Protein AF-A0A9E2ZZ73-F1 (afdb_monomer)

Structure (mmCIF, N/CA/C/O backbone):
data_AF-A0A9E2ZZ73-F1
#
_entry.id   AF-A0A9E2ZZ73-F1
#
loop_
_atom_site.group_PDB
_atom_site.id
_atom_site.type_symbol
_atom_site.label_atom_id
_atom_site.label_alt_id
_atom_site.label_comp_id
_atom_site.label_asym_id
_atom_site.label_entity_id
_atom_site.label_seq_id
_atom_site.pdbx_PDB_ins_code
_atom_site.Cartn_x
_atom_site.Cartn_y
_atom_site.Cartn_z
_atom_site.occupancy
_atom_site.B_iso_or_equiv
_atom_site.auth_seq_id
_atom_site.auth_comp_id
_atom_site.auth_asym_id
_atom_site.auth_atom_id
_atom_site.pdbx_PDB_model_num
ATOM 1 N N . MET A 1 1 ? 45.717 69.385 7.036 1.00 43.28 1 MET A N 1
ATOM 2 C CA . MET A 1 1 ? 44.365 69.919 6.783 1.00 43.28 1 MET A CA 1
ATOM 3 C C . MET A 1 1 ? 43.462 69.325 7.847 1.00 43.28 1 MET A C 1
ATOM 5 O O . MET A 1 1 ? 43.089 68.165 7.746 1.00 43.28 1 MET A O 1
ATOM 9 N N . HIS A 1 2 ? 43.293 70.082 8.928 1.00 37.44 2 HIS A N 1
ATOM 10 C CA . HIS A 1 2 ? 42.341 69.856 10.013 1.00 37.44 2 HIS A CA 1
ATOM 11 C C . HIS A 1 2 ? 41.195 70.856 9.810 1.00 37.44 2 HIS A C 1
ATOM 13 O O . HIS A 1 2 ? 41.486 71.984 9.431 1.00 37.44 2 HIS A O 1
ATOM 19 N N . ASP A 1 3 ? 39.961 70.433 10.075 1.00 40.03 3 ASP A N 1
ATOM 20 C CA . ASP A 1 3 ? 38.786 71.259 10.414 1.00 40.03 3 ASP A CA 1
ATOM 21 C C . ASP A 1 3 ? 37.840 70.294 11.164 1.00 40.03 3 ASP A C 1
ATOM 23 O O . ASP A 1 3 ? 37.426 69.280 10.603 1.00 40.03 3 ASP A O 1
ATOM 27 N N . GLU A 1 4 ? 37.804 70.263 12.500 1.00 44.09 4 GLU A N 1
ATOM 28 C CA . GLU A 1 4 ? 37.035 71.126 13.419 1.00 44.09 4 GLU A CA 1
ATOM 29 C C . GLU A 1 4 ? 35.522 71.181 13.142 1.00 44.09 4 GLU A C 1
ATOM 31 O O . GLU A 1 4 ? 35.068 71.805 12.195 1.00 44.09 4 GLU A O 1
ATOM 36 N N . ALA A 1 5 ? 34.728 70.563 14.028 1.00 43.06 5 ALA A N 1
ATOM 37 C CA . ALA A 1 5 ? 33.787 71.290 14.892 1.00 43.06 5 ALA A CA 1
ATOM 38 C C . ALA A 1 5 ? 33.008 70.320 15.802 1.00 43.06 5 ALA A C 1
ATOM 40 O O . ALA A 1 5 ? 32.259 69.451 15.362 1.00 43.06 5 ALA A O 1
ATOM 41 N N . TRP A 1 6 ? 33.202 70.510 17.103 1.00 35.62 6 TRP A N 1
ATOM 42 C CA . TRP A 1 6 ? 32.463 69.919 18.219 1.00 35.62 6 TRP A CA 1
ATOM 43 C C . TRP A 1 6 ? 31.185 70.727 18.512 1.00 35.62 6 TRP A C 1
ATOM 45 O O . TRP A 1 6 ? 31.201 71.944 18.344 1.00 35.62 6 TRP A O 1
ATOM 55 N N . GLN A 1 7 ? 30.142 70.065 19.034 1.00 45.94 7 GLN A N 1
ATOM 56 C CA . GLN A 1 7 ? 29.073 70.549 19.948 1.00 45.94 7 GLN A CA 1
ATOM 57 C C . GLN A 1 7 ? 28.011 69.428 19.992 1.00 45.94 7 GLN A C 1
ATOM 59 O O . GLN A 1 7 ? 27.533 69.022 18.945 1.00 45.94 7 GLN A O 1
ATOM 64 N N . GLY A 1 8 ? 27.602 68.790 21.088 1.00 40.25 8 GLY A N 1
ATOM 65 C CA . GLY A 1 8 ? 27.373 69.207 22.473 1.00 40.25 8 GLY A CA 1
ATOM 66 C C . GLY A 1 8 ? 26.009 68.602 22.911 1.00 40.25 8 GLY A C 1
ATOM 67 O O . GLY A 1 8 ? 25.183 68.328 22.044 1.00 40.25 8 GLY A O 1
ATOM 68 N N . PRO A 1 9 ? 25.758 68.312 24.202 1.00 52.97 9 PRO A N 1
ATOM 69 C CA . PRO A 1 9 ? 24.876 67.218 24.641 1.00 52.97 9 PRO A CA 1
ATOM 70 C C . PRO A 1 9 ? 23.459 67.661 25.061 1.00 52.97 9 PRO A C 1
ATOM 72 O O . PRO A 1 9 ? 23.269 68.786 25.507 1.00 52.97 9 PRO A O 1
ATOM 75 N N . MET A 1 10 ? 22.479 66.748 25.033 1.00 42.66 10 MET A N 1
ATOM 76 C CA . MET A 1 10 ? 21.174 66.903 25.702 1.00 42.66 10 MET A CA 1
ATOM 77 C C . MET A 1 10 ? 20.738 65.569 26.321 1.00 42.66 10 MET A C 1
ATOM 79 O O . MET A 1 10 ? 20.645 64.551 25.638 1.00 42.66 10 MET A O 1
ATOM 83 N N . GLY A 1 11 ? 20.529 65.592 27.638 1.00 38.25 11 GLY A N 1
ATOM 84 C CA . GLY A 1 11 ? 20.111 64.462 28.464 1.00 38.25 11 GLY A CA 1
ATOM 85 C C . GLY A 1 11 ? 18.580 64.290 28.572 1.00 38.25 11 GLY A C 1
ATOM 86 O O . GLY A 1 11 ? 17.874 64.511 27.593 1.00 38.25 11 GLY A O 1
ATOM 87 N N . PRO A 1 12 ? 18.045 63.825 29.720 1.00 52.22 12 PRO A N 1
ATOM 88 C CA . PRO A 1 12 ? 17.114 62.696 29.753 1.00 52.22 12 PRO A CA 1
ATOM 89 C C . PRO A 1 12 ? 15.656 63.061 30.097 1.00 52.22 12 PRO A C 1
ATOM 91 O O . PRO A 1 12 ? 15.379 64.040 30.780 1.00 52.22 12 PRO A O 1
ATOM 94 N N . GLY A 1 13 ? 14.721 62.188 29.715 1.00 37.53 13 GLY A N 1
ATOM 95 C CA . GLY A 1 13 ? 13.322 62.164 30.169 1.00 37.53 13 GLY A CA 1
ATOM 96 C C . GLY A 1 13 ? 12.581 61.038 29.436 1.00 37.53 13 GLY A C 1
ATOM 97 O O . GLY A 1 13 ? 12.834 60.806 28.265 1.00 37.53 13 GLY A O 1
ATOM 98 N N . GLY A 1 14 ? 11.706 60.219 30.008 1.00 31.77 14 GLY A N 1
ATOM 99 C CA . GLY A 1 14 ? 10.952 60.333 31.244 1.00 31.77 14 GLY A CA 1
ATOM 100 C C . GLY A 1 14 ? 9.508 59.885 30.975 1.00 31.77 14 GLY A C 1
ATOM 101 O O . GLY A 1 14 ? 8.702 60.668 30.505 1.00 31.77 14 GLY A O 1
ATOM 102 N N . HIS A 1 15 ? 9.203 58.633 31.334 1.00 35.00 15 HIS A N 1
ATOM 103 C CA . HIS A 1 15 ? 7.929 58.150 31.896 1.00 35.00 15 HIS A CA 1
ATOM 104 C C . HIS A 1 15 ? 6.610 57.989 31.088 1.00 35.00 15 HIS A C 1
ATOM 106 O O . HIS A 1 15 ? 5.961 58.938 30.677 1.00 35.00 15 HIS A O 1
ATOM 112 N N . ARG A 1 16 ? 6.110 56.737 31.211 1.00 33.84 16 ARG A N 1
ATOM 113 C CA . ARG A 1 16 ? 4.723 56.262 31.473 1.00 33.84 16 ARG A CA 1
ATOM 114 C C . ARG A 1 16 ? 3.697 56.285 30.324 1.00 33.84 16 ARG A C 1
ATOM 116 O O . ARG A 1 16 ? 3.127 57.319 30.022 1.00 33.84 16 ARG A O 1
ATOM 123 N N . ARG A 1 17 ? 3.184 55.100 29.963 1.00 37.44 17 ARG A N 1
ATOM 124 C CA . ARG A 1 17 ? 1.990 54.479 30.589 1.00 37.44 17 ARG A CA 1
ATOM 125 C C . ARG A 1 17 ? 1.781 53.057 30.065 1.00 37.44 17 ARG A C 1
ATOM 127 O O . ARG A 1 17 ? 1.942 52.792 28.882 1.00 37.44 17 ARG A O 1
ATOM 134 N N . GLY A 1 18 ? 1.436 52.145 30.971 1.00 30.81 18 GLY A N 1
ATOM 135 C CA . GLY A 1 18 ? 1.144 50.758 30.641 1.00 30.81 18 GLY A CA 1
ATOM 136 C C . GLY A 1 18 ? -0.265 50.558 30.092 1.00 30.81 18 GLY A C 1
ATOM 137 O O . GLY A 1 18 ? -1.198 51.249 30.486 1.00 30.81 18 GLY A O 1
ATOM 138 N N . HIS A 1 19 ? -0.407 49.514 29.282 1.00 35.78 19 HIS A N 1
ATOM 139 C CA . HIS A 1 19 ? -1.634 48.740 29.177 1.00 35.78 19 HIS A CA 1
ATOM 140 C C . HIS A 1 19 ?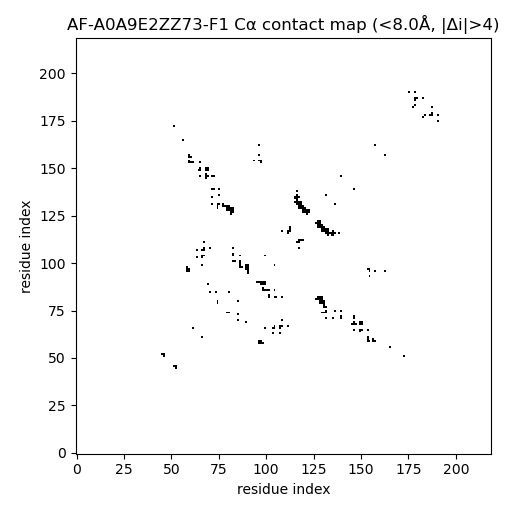 -1.277 47.255 29.291 1.00 35.78 19 HIS A C 1
ATOM 142 O O . HIS A 1 19 ? -0.683 46.658 28.398 1.00 35.78 19 HIS A O 1
ATOM 148 N N . ARG A 1 20 ? -1.648 46.651 30.425 1.00 31.75 20 ARG A N 1
ATOM 149 C CA . ARG A 1 20 ? -1.932 45.215 30.489 1.00 31.75 20 ARG A CA 1
ATOM 150 C C . ARG A 1 20 ? -3.157 44.966 29.605 1.00 31.75 20 ARG A C 1
ATOM 152 O O . ARG A 1 20 ? -4.179 45.604 29.829 1.00 31.75 20 ARG A O 1
ATOM 159 N N . ALA A 1 21 ? -3.104 43.986 28.708 1.00 30.44 21 ALA A N 1
ATOM 160 C CA . ALA A 1 21 ? -3.694 42.669 28.962 1.00 30.44 21 ALA A CA 1
ATOM 161 C C . ALA A 1 21 ? -3.806 41.815 27.682 1.00 30.44 21 ALA A C 1
ATOM 163 O O . ALA A 1 21 ? -4.117 42.306 26.605 1.00 30.44 21 ALA A O 1
ATOM 164 N N . ARG A 1 22 ? -3.705 40.501 27.923 1.00 34.84 22 ARG A N 1
ATOM 165 C CA . ARG A 1 22 ? -4.179 39.352 27.129 1.00 34.84 22 ARG A CA 1
ATOM 166 C C . ARG A 1 22 ? -3.261 38.816 26.029 1.00 34.84 22 ARG A C 1
ATOM 168 O O . ARG A 1 22 ? -3.395 39.080 24.843 1.00 34.84 22 ARG A O 1
ATOM 175 N N . VAL A 1 23 ? -2.417 37.904 26.505 1.00 36.84 23 VAL A N 1
ATOM 176 C CA . VAL A 1 23 ? -2.080 36.623 25.876 1.00 36.84 23 VAL A CA 1
ATOM 177 C C . VAL A 1 23 ? -3.247 36.083 25.034 1.00 36.84 23 VAL A C 1
ATOM 179 O O . VAL A 1 23 ? -4.324 35.812 25.565 1.00 36.84 23 VAL A O 1
ATOM 182 N N . ARG A 1 24 ? -2.999 35.852 23.743 1.00 33.75 24 ARG A N 1
ATOM 183 C CA . ARG A 1 24 ? -3.687 34.820 22.963 1.00 33.75 24 ARG A CA 1
ATOM 184 C C . ARG A 1 24 ? -2.616 33.963 22.304 1.00 33.75 24 ARG A C 1
ATOM 186 O O . ARG A 1 24 ? -1.995 34.344 21.318 1.00 33.75 24 ARG A O 1
ATOM 193 N N . THR A 1 25 ? -2.362 32.822 22.927 1.00 34.44 25 THR A N 1
ATOM 194 C CA . THR A 1 25 ? -1.579 31.724 22.378 1.00 34.44 25 THR A CA 1
ATOM 195 C C . THR A 1 25 ? -2.293 31.189 21.138 1.00 34.44 25 THR A C 1
ATOM 197 O O . THR A 1 25 ? -3.440 30.758 21.188 1.00 34.44 25 THR A O 1
ATOM 200 N N . GLY A 1 26 ? -1.607 31.255 20.005 1.00 32.31 26 GLY A N 1
ATOM 201 C CA . GLY A 1 26 ? -2.055 30.718 18.724 1.00 32.31 26 GLY A CA 1
ATOM 202 C C . GLY A 1 26 ? -0.852 30.284 17.902 1.00 32.31 26 GLY A C 1
ATOM 203 O O . GLY A 1 26 ? -0.711 30.670 16.748 1.00 32.31 26 GLY A O 1
ATOM 204 N N . ARG A 1 27 ? 0.071 29.536 18.518 1.00 34.66 27 ARG A N 1
ATOM 205 C CA . ARG A 1 27 ? 1.193 28.926 17.805 1.00 34.66 27 ARG A CA 1
ATOM 206 C C . ARG A 1 27 ? 0.695 27.619 17.193 1.00 34.66 27 ARG A C 1
ATOM 208 O O . ARG A 1 27 ? 0.601 26.611 17.884 1.00 34.66 27 ARG A O 1
ATOM 215 N N . ARG A 1 28 ? 0.385 27.647 15.891 1.00 35.28 28 ARG A N 1
ATOM 216 C CA . ARG A 1 28 ? 0.459 26.455 15.033 1.00 35.28 28 ARG A CA 1
ATOM 217 C C . ARG A 1 28 ? 1.856 25.869 15.226 1.00 35.28 28 ARG A C 1
ATOM 219 O O . ARG A 1 28 ? 2.847 26.505 14.870 1.00 35.28 28 ARG A O 1
ATOM 226 N N . GLY A 1 29 ? 1.931 24.711 15.870 1.00 30.02 29 GLY A N 1
ATOM 227 C CA . GLY A 1 29 ? 3.173 23.977 16.050 1.00 30.02 29 GLY A CA 1
ATOM 228 C C . GLY A 1 29 ? 3.642 23.428 14.710 1.00 30.02 29 GLY A C 1
ATOM 229 O O . GLY A 1 29 ? 3.210 22.361 14.296 1.00 30.02 29 GLY A O 1
ATOM 230 N N . VAL A 1 30 ? 4.526 24.163 14.040 1.00 35.06 30 VAL A N 1
ATOM 231 C CA . VAL A 1 30 ? 5.504 23.565 13.131 1.00 35.06 30 VAL A CA 1
ATOM 232 C C . VAL A 1 30 ? 6.464 22.789 14.030 1.00 35.06 30 VAL A C 1
ATOM 234 O O . VAL A 1 30 ? 7.148 23.385 14.865 1.00 35.06 30 VAL A O 1
ATOM 237 N N . TRP A 1 31 ? 6.437 21.462 13.942 1.00 33.91 31 TRP A N 1
ATOM 238 C CA . TRP A 1 31 ? 7.330 20.599 14.709 1.00 33.91 31 TRP A CA 1
ATOM 239 C C . TRP A 1 31 ? 8.732 20.695 14.093 1.00 33.91 31 TRP A C 1
ATOM 241 O O . TRP A 1 31 ? 9.010 20.092 13.062 1.00 33.91 31 TRP A O 1
ATOM 251 N N . ALA A 1 32 ? 9.588 21.520 14.696 1.00 33.25 32 ALA A N 1
ATOM 252 C CA . ALA A 1 32 ? 11.020 21.565 14.426 1.00 33.25 32 ALA A CA 1
ATOM 253 C C . ALA A 1 32 ? 11.723 20.675 15.463 1.00 33.25 32 ALA A C 1
ATOM 255 O O . ALA A 1 32 ? 11.844 21.056 16.628 1.00 33.25 32 ALA A O 1
ATOM 256 N N . GLY A 1 33 ? 12.120 19.471 15.049 1.00 34.69 33 GLY A N 1
ATOM 257 C CA . GLY A 1 33 ? 13.026 18.600 15.802 1.00 34.69 33 GLY A CA 1
ATOM 258 C C . GLY A 1 33 ? 14.495 18.886 15.450 1.00 34.69 33 GLY A C 1
ATOM 259 O O . GLY A 1 33 ? 14.759 19.470 14.399 1.00 34.69 33 GLY A O 1
ATOM 260 N N . PRO A 1 34 ? 15.455 18.513 16.315 1.00 36.91 34 PRO A N 1
ATOM 261 C CA . PRO A 1 34 ? 16.872 18.814 16.127 1.00 36.91 34 PRO A CA 1
ATOM 262 C C . PRO A 1 34 ? 17.474 18.009 14.967 1.00 36.91 34 PRO A C 1
ATOM 264 O O . PRO A 1 34 ? 17.224 16.811 14.832 1.00 36.91 34 PRO A O 1
ATOM 267 N N . ALA A 1 35 ? 18.283 18.684 14.149 1.00 36.06 35 ALA A N 1
ATOM 268 C CA . ALA A 1 35 ? 19.028 18.110 13.036 1.00 36.06 35 ALA A CA 1
ATOM 269 C C . ALA A 1 35 ? 20.044 17.065 13.537 1.00 36.06 35 ALA A C 1
ATOM 271 O O . ALA A 1 35 ? 21.041 17.402 14.174 1.00 36.06 35 ALA A O 1
ATOM 272 N N . GLY A 1 36 ? 19.764 15.787 13.272 1.00 32.28 36 GLY A N 1
ATOM 273 C CA . GLY A 1 36 ? 20.764 14.714 13.267 1.00 32.28 36 GLY A CA 1
ATOM 274 C C . GLY A 1 36 ? 21.482 14.653 11.910 1.00 32.28 36 GLY A C 1
ATOM 275 O O . GLY A 1 36 ? 21.022 15.285 10.961 1.00 32.28 36 GLY A O 1
ATOM 276 N N . PRO A 1 37 ? 22.577 13.884 11.769 1.00 33.28 37 PRO A N 1
ATOM 277 C CA . PRO A 1 37 ? 23.510 13.965 10.636 1.00 33.28 37 PRO A CA 1
ATOM 278 C C . PRO A 1 37 ? 22.997 13.299 9.342 1.00 33.28 37 PRO A C 1
ATOM 280 O O . PRO A 1 37 ? 23.780 12.846 8.514 1.00 33.28 37 PRO A O 1
ATOM 283 N N . PHE A 1 38 ? 21.682 13.234 9.154 1.00 31.47 38 PHE A N 1
ATOM 284 C CA . PHE A 1 38 ? 21.038 12.711 7.954 1.00 31.47 38 PHE A CA 1
ATOM 285 C C . PHE A 1 38 ? 20.243 13.833 7.299 1.00 31.47 38 PHE A C 1
ATOM 287 O O . PHE A 1 38 ? 19.012 13.835 7.286 1.00 31.47 38 PHE A O 1
ATOM 294 N N . GLU A 1 39 ? 20.974 14.809 6.772 1.00 28.83 39 GLU A N 1
ATOM 295 C CA . GLU A 1 39 ? 20.452 15.813 5.854 1.00 28.83 39 GLU A CA 1
ATOM 296 C C . GLU A 1 39 ? 20.202 15.114 4.504 1.00 28.83 39 GLU A C 1
ATOM 298 O O . GLU A 1 39 ? 20.969 15.217 3.553 1.00 28.83 39 GLU A O 1
ATOM 303 N N . PHE A 1 40 ? 19.152 14.285 4.462 1.00 34.22 40 PHE A N 1
ATOM 304 C CA . PHE A 1 40 ? 18.603 13.770 3.215 1.00 34.22 40 PHE A CA 1
ATOM 305 C C . PHE A 1 40 ? 17.920 14.936 2.510 1.00 34.22 40 PHE A C 1
ATOM 307 O O . PHE A 1 40 ? 16.803 15.334 2.845 1.00 34.22 40 PHE A O 1
ATOM 314 N N . GLU A 1 41 ? 18.639 15.480 1.539 1.00 31.02 41 GLU A N 1
ATOM 315 C CA . GLU A 1 41 ? 18.135 16.349 0.491 1.00 31.02 41 GLU A CA 1
ATOM 316 C C . GLU A 1 41 ? 16.816 15.779 -0.054 1.00 31.02 41 GLU A C 1
ATOM 318 O O . GLU A 1 41 ? 16.748 14.691 -0.634 1.00 31.02 41 GLU A O 1
ATOM 323 N N . MET A 1 42 ? 15.725 16.491 0.229 1.00 34.66 42 MET A N 1
ATOM 324 C CA . MET A 1 42 ? 14.393 16.146 -0.240 1.00 34.66 42 MET A CA 1
ATOM 325 C C . MET A 1 42 ? 14.350 16.195 -1.770 1.00 34.66 42 MET A C 1
ATOM 327 O O . MET A 1 42 ? 14.226 17.256 -2.372 1.00 34.66 42 MET A O 1
ATOM 331 N N . GLY A 1 43 ? 14.348 15.011 -2.375 1.00 30.69 43 GLY A N 1
ATOM 332 C CA . GLY A 1 43 ? 13.968 14.767 -3.768 1.00 30.69 43 GLY A CA 1
ATOM 333 C C . GLY A 1 43 ? 13.133 13.492 -3.921 1.00 30.69 43 GLY A C 1
ATOM 334 O O . GLY A 1 43 ? 13.237 12.793 -4.921 1.00 30.69 43 GLY A O 1
ATOM 335 N N . GLY A 1 44 ? 12.345 13.128 -2.904 1.00 30.80 44 GLY A N 1
ATOM 336 C CA . GLY A 1 44 ? 11.554 11.895 -2.871 1.00 30.80 44 GLY A CA 1
ATOM 337 C C . GLY A 1 44 ? 10.193 12.024 -3.557 1.00 30.80 44 GLY A C 1
ATOM 338 O O . GLY A 1 44 ? 9.171 12.187 -2.892 1.00 30.80 44 GLY A O 1
ATOM 339 N N . GLY A 1 45 ? 10.175 11.919 -4.887 1.00 32.59 45 GLY A N 1
ATOM 340 C CA . GLY A 1 45 ? 8.989 11.506 -5.645 1.00 32.59 45 GLY A CA 1
ATOM 341 C C . GLY A 1 45 ? 8.660 10.011 -5.438 1.00 32.59 45 GLY A C 1
ATOM 342 O O . GLY A 1 45 ? 9.432 9.276 -4.834 1.00 32.59 45 GLY A O 1
ATOM 343 N N . PRO A 1 46 ? 7.502 9.530 -5.917 1.00 39.47 46 PRO A N 1
ATOM 344 C CA . PRO A 1 46 ? 6.784 8.341 -5.439 1.00 39.47 46 PRO A CA 1
ATOM 345 C C . PRO A 1 46 ? 7.435 7.011 -5.855 1.00 39.47 46 PRO A C 1
ATOM 347 O O . PRO A 1 46 ? 7.065 6.409 -6.859 1.00 39.47 46 PRO A O 1
ATOM 350 N N . GLY A 1 47 ? 8.356 6.494 -5.059 1.00 37.09 47 GLY A N 1
ATOM 351 C CA . GLY A 1 47 ? 8.893 5.159 -5.286 1.00 37.09 47 GLY A CA 1
ATOM 352 C C . GLY A 1 47 ? 9.687 4.711 -4.082 1.00 37.09 47 GLY A C 1
ATOM 353 O O . GLY A 1 47 ? 10.726 5.282 -3.778 1.00 37.09 47 GLY A O 1
ATOM 354 N N . GLY A 1 48 ? 9.199 3.684 -3.386 1.00 42.97 48 GLY A N 1
ATOM 355 C CA . GLY A 1 48 ? 10.086 2.898 -2.533 1.00 42.97 48 GLY A CA 1
ATOM 356 C C . GLY A 1 48 ? 11.223 2.288 -3.373 1.00 42.97 48 GLY A C 1
ATOM 357 O O . GLY A 1 48 ? 11.145 2.303 -4.603 1.00 42.97 48 GLY A O 1
ATOM 358 N N . PRO A 1 49 ? 12.249 1.705 -2.735 1.00 43.06 49 PRO A N 1
ATOM 359 C CA . PRO A 1 49 ? 13.525 1.335 -3.368 1.00 43.06 49 PRO A CA 1
ATOM 360 C C . PRO A 1 49 ? 13.467 0.242 -4.461 1.00 43.06 49 PRO A C 1
ATOM 362 O O . PRO A 1 49 ? 14.507 -0.238 -4.892 1.00 43.06 49 PRO A O 1
ATOM 365 N N . PHE A 1 50 ? 12.281 -0.147 -4.940 1.00 44.69 50 PHE A N 1
ATOM 366 C CA . PHE A 1 50 ? 12.082 -1.236 -5.903 1.00 44.69 50 PHE A CA 1
ATOM 367 C C . PHE A 1 50 ? 11.150 -0.890 -7.083 1.00 44.69 50 PHE A C 1
ATOM 369 O O . PHE A 1 50 ? 10.761 -1.784 -7.829 1.00 44.69 50 PHE A O 1
ATOM 376 N N . GLY A 1 51 ? 10.763 0.379 -7.273 1.00 46.62 51 GLY A N 1
ATOM 377 C CA . GLY A 1 51 ? 9.923 0.799 -8.406 1.00 46.62 51 GLY A CA 1
ATOM 378 C C . GLY A 1 51 ? 10.706 1.601 -9.454 1.00 46.62 51 GLY A C 1
ATOM 379 O O . GLY A 1 51 ? 11.408 2.534 -9.064 1.00 46.62 51 GLY A O 1
ATOM 380 N N . PRO A 1 52 ? 10.589 1.311 -10.767 1.00 44.81 52 PRO A N 1
ATOM 381 C CA . PRO A 1 52 ? 11.173 2.171 -11.790 1.00 44.81 52 PRO A CA 1
ATOM 382 C C . PRO A 1 52 ? 10.512 3.564 -11.747 1.00 44.81 52 PRO A C 1
ATOM 384 O O . PRO A 1 52 ? 9.279 3.660 -11.733 1.00 44.81 52 PRO A O 1
ATOM 387 N N . PRO A 1 53 ? 11.296 4.656 -11.717 1.00 36.56 53 PRO A N 1
ATOM 388 C CA . PRO A 1 53 ? 10.754 6.007 -11.639 1.00 36.56 53 PRO A CA 1
ATOM 389 C C . PRO A 1 53 ? 9.934 6.340 -12.895 1.00 36.56 53 PRO A C 1
ATOM 391 O O . PRO A 1 53 ? 10.397 6.165 -14.018 1.00 36.56 53 PRO A O 1
ATOM 394 N N . GLY A 1 54 ? 8.704 6.828 -12.700 1.00 44.22 54 GLY A N 1
ATOM 395 C CA . GLY A 1 54 ? 7.859 7.401 -13.761 1.00 44.22 54 GLY A CA 1
ATOM 396 C C . GLY A 1 54 ? 6.665 6.556 -14.221 1.00 44.22 54 GLY A C 1
ATOM 397 O O . GLY A 1 54 ? 5.705 7.124 -14.734 1.00 44.22 54 GLY A O 1
ATOM 398 N N . PHE A 1 55 ? 6.642 5.243 -13.970 1.00 47.38 55 PHE A N 1
ATOM 399 C CA . PHE A 1 55 ? 5.506 4.384 -14.338 1.00 47.38 55 PHE A CA 1
ATOM 400 C C . PHE A 1 55 ? 4.529 4.220 -13.167 1.00 47.38 55 PHE A C 1
ATOM 402 O O . PHE A 1 55 ? 4.593 3.255 -12.407 1.00 47.38 55 PHE A O 1
ATOM 409 N N . ARG A 1 56 ? 3.593 5.165 -13.012 1.00 54.38 56 ARG A N 1
ATOM 410 C CA . ARG A 1 56 ? 2.398 4.933 -12.185 1.00 54.38 56 ARG A CA 1
ATOM 411 C C . ARG A 1 56 ? 1.323 4.288 -13.052 1.00 54.38 56 ARG A C 1
ATOM 413 O O . ARG A 1 56 ? 0.601 4.993 -13.750 1.00 54.38 56 ARG A O 1
ATOM 420 N N . PHE A 1 57 ? 1.193 2.965 -12.978 1.00 56.84 57 PHE A N 1
ATOM 421 C CA . PHE A 1 57 ? -0.049 2.325 -13.406 1.00 56.84 57 PHE A CA 1
ATOM 422 C C . PHE A 1 57 ? -1.207 2.939 -12.619 1.00 56.84 57 PHE A C 1
ATOM 424 O O . PHE A 1 57 ? -1.063 3.238 -11.425 1.00 56.84 57 PHE A O 1
ATOM 431 N N . ARG A 1 58 ? -2.339 3.180 -13.285 1.00 60.94 58 ARG A N 1
ATOM 432 C CA . ARG A 1 58 ? -3.520 3.684 -12.594 1.00 60.94 58 ARG A CA 1
ATOM 433 C C . ARG A 1 58 ? -4.016 2.564 -11.690 1.00 60.94 58 ARG A C 1
ATOM 435 O O . ARG A 1 58 ? -4.590 1.593 -12.156 1.00 60.94 58 ARG A O 1
ATOM 442 N N . GLY A 1 59 ? -3.728 2.686 -10.396 1.00 61.31 59 GLY A N 1
ATOM 443 C CA . GLY A 1 59 ? -4.240 1.748 -9.407 1.00 61.31 59 GLY A CA 1
ATOM 444 C C . GLY A 1 59 ? -5.774 1.703 -9.436 1.00 61.31 59 GLY A C 1
ATOM 445 O O . GLY A 1 59 ? -6.408 2.648 -9.929 1.00 61.31 59 GLY A O 1
ATOM 446 N N . PRO A 1 60 ? -6.370 0.632 -8.893 1.00 65.94 60 PRO A N 1
ATOM 447 C CA . PRO A 1 60 ? -7.816 0.480 -8.813 1.00 65.94 60 PRO A CA 1
ATOM 448 C C . PRO A 1 60 ? -8.469 1.693 -8.139 1.00 65.94 60 PRO A C 1
ATOM 450 O O . PRO A 1 60 ? -7.853 2.407 -7.336 1.00 65.94 60 PRO A O 1
ATOM 453 N N . ARG A 1 61 ? -9.742 1.947 -8.462 1.00 69.81 61 ARG A N 1
ATOM 454 C CA . ARG A 1 61 ? -10.528 2.998 -7.799 1.00 69.81 61 ARG A CA 1
ATOM 455 C C . ARG A 1 61 ? -10.894 2.545 -6.385 1.00 69.81 61 ARG A C 1
ATOM 457 O O . ARG A 1 61 ? -11.970 2.011 -6.157 1.00 69.81 61 ARG A O 1
ATOM 464 N N . VAL A 1 62 ? -9.988 2.799 -5.451 1.00 77.69 62 VAL A N 1
ATOM 465 C CA . VAL A 1 62 ? -10.112 2.428 -4.038 1.00 77.69 62 VAL A CA 1
ATOM 466 C C . VAL A 1 62 ? -10.886 3.506 -3.280 1.00 77.69 62 VAL A C 1
ATOM 468 O O . VAL A 1 62 ? -10.554 4.694 -3.347 1.00 77.69 62 VAL A O 1
ATOM 471 N N . ARG A 1 63 ? -11.912 3.101 -2.533 1.00 82.25 63 ARG A N 1
ATOM 472 C CA . ARG A 1 63 ? -12.678 3.961 -1.624 1.00 82.25 63 ARG A CA 1
ATOM 473 C C . ARG A 1 63 ? -12.042 3.945 -0.235 1.00 82.25 63 ARG A C 1
ATOM 475 O O . ARG A 1 63 ? -11.306 3.036 0.136 1.00 82.25 63 ARG A O 1
ATOM 482 N N . ARG A 1 64 ? -12.371 4.942 0.592 1.00 77.00 64 ARG A N 1
ATOM 483 C CA . ARG A 1 64 ? -11.914 4.988 1.995 1.00 77.00 64 ARG A CA 1
ATOM 484 C C . ARG A 1 64 ? -12.318 3.730 2.782 1.00 77.00 64 ARG A C 1
ATOM 486 O O . ARG A 1 64 ? -11.541 3.273 3.614 1.00 77.00 64 ARG A O 1
ATOM 493 N N . GLY A 1 65 ? -13.506 3.185 2.500 1.00 83.12 65 GLY A N 1
ATOM 494 C CA . GLY A 1 65 ? -14.004 1.949 3.113 1.00 83.12 65 GLY A CA 1
ATOM 495 C C . GLY A 1 65 ? -13.111 0.739 2.834 1.00 83.12 65 GLY A C 1
ATOM 496 O O . GLY A 1 65 ? -12.859 -0.038 3.744 1.00 83.12 65 GLY A O 1
ATOM 497 N N . ASP A 1 66 ? -12.530 0.653 1.637 1.00 89.44 66 ASP A N 1
ATOM 498 C CA . ASP A 1 66 ? -11.679 -0.477 1.254 1.00 89.44 66 ASP A CA 1
ATOM 499 C C . ASP A 1 66 ? -10.355 -0.472 2.030 1.00 89.44 66 ASP A C 1
ATOM 501 O O . ASP A 1 66 ? -9.913 -1.505 2.522 1.00 89.44 66 ASP A O 1
ATOM 505 N N . VAL A 1 67 ? -9.750 0.710 2.223 1.00 92.50 67 VAL A N 1
ATOM 506 C CA . VAL A 1 67 ? -8.535 0.869 3.049 1.00 92.50 67 VAL A CA 1
ATOM 507 C C . VAL A 1 67 ? -8.800 0.409 4.481 1.00 92.50 67 VAL A C 1
ATOM 509 O O . VAL A 1 67 ? -7.986 -0.297 5.069 1.00 92.50 67 VAL A O 1
ATOM 512 N N . ARG A 1 68 ? -9.942 0.814 5.044 1.00 94.62 68 ARG A N 1
ATOM 513 C CA . ARG A 1 68 ? -10.353 0.428 6.395 1.00 94.62 68 ARG A CA 1
ATOM 514 C C . ARG A 1 68 ? -10.539 -1.085 6.502 1.00 94.62 68 ARG A C 1
ATOM 516 O O . ARG A 1 68 ? -10.020 -1.678 7.443 1.00 94.62 68 ARG A O 1
ATOM 523 N N . ALA A 1 69 ? -11.257 -1.682 5.553 1.00 94.00 69 ALA A N 1
ATOM 524 C CA . ALA A 1 69 ? -11.514 -3.114 5.530 1.00 94.00 69 ALA A CA 1
ATOM 525 C C . ALA A 1 69 ? -10.210 -3.919 5.479 1.00 94.00 69 ALA A C 1
ATOM 527 O O . ALA A 1 69 ? -9.998 -4.803 6.303 1.00 94.00 69 ALA A O 1
ATOM 528 N N . ALA A 1 70 ? -9.288 -3.528 4.596 1.00 93.81 70 ALA A N 1
ATOM 529 C CA . ALA A 1 70 ? -7.984 -4.168 4.478 1.00 93.81 70 ALA A CA 1
ATOM 530 C C . ALA A 1 70 ? -7.144 -4.060 5.760 1.00 93.81 70 ALA A C 1
ATOM 532 O O . ALA A 1 70 ? -6.468 -5.011 6.133 1.00 93.81 70 ALA A O 1
ATOM 533 N N . ILE A 1 71 ? -7.188 -2.920 6.462 1.00 96.12 71 ILE A N 1
ATOM 534 C CA . ILE A 1 71 ? -6.500 -2.769 7.753 1.00 96.12 71 ILE A CA 1
ATOM 535 C C . ILE A 1 71 ? -7.075 -3.737 8.792 1.00 96.12 71 ILE A C 1
ATOM 537 O O . ILE A 1 71 ? -6.314 -4.421 9.467 1.00 9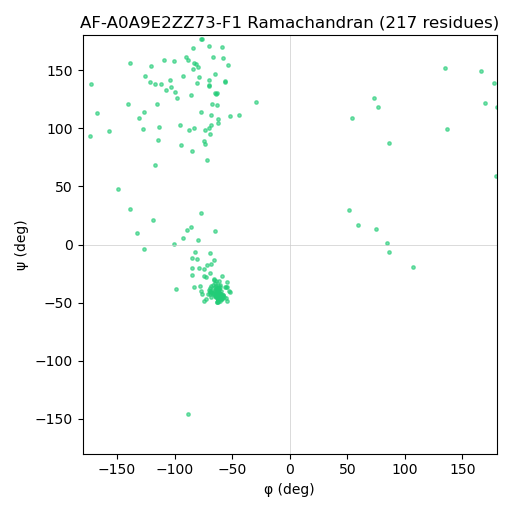6.12 71 ILE A O 1
ATOM 541 N N . LEU A 1 72 ? -8.401 -3.782 8.936 1.00 96.69 72 LEU A N 1
ATOM 542 C CA . LEU A 1 72 ? -9.067 -4.632 9.926 1.00 96.69 72 LEU A CA 1
ATOM 543 C C . LEU A 1 72 ? -8.803 -6.120 9.675 1.00 96.69 72 LEU A C 1
ATOM 545 O O . LEU A 1 72 ? -8.469 -6.843 10.611 1.00 96.69 72 LEU A O 1
ATOM 549 N N . ASP A 1 73 ? -8.892 -6.542 8.416 1.00 94.81 73 ASP A N 1
ATOM 550 C CA . ASP A 1 73 ? -8.584 -7.905 7.987 1.00 94.81 73 ASP A CA 1
ATOM 551 C C . ASP A 1 73 ? -7.127 -8.282 8.303 1.00 94.81 73 ASP A C 1
ATOM 553 O O . ASP A 1 73 ? -6.878 -9.300 8.943 1.00 94.81 73 ASP A O 1
ATOM 557 N N . LEU A 1 74 ? -6.159 -7.410 7.996 1.00 94.75 74 LEU A N 1
ATOM 558 C CA . LEU A 1 74 ? -4.746 -7.644 8.325 1.00 94.75 74 LEU A CA 1
ATOM 559 C C . LEU A 1 74 ? -4.470 -7.758 9.824 1.00 94.75 74 LEU A C 1
ATOM 561 O O . LEU A 1 74 ? -3.682 -8.599 10.261 1.00 94.75 74 LEU A O 1
ATOM 565 N N . LEU A 1 75 ? -5.094 -6.895 10.624 1.00 96.31 75 LEU A N 1
ATOM 566 C CA . LEU A 1 75 ? -4.918 -6.918 12.073 1.00 96.31 75 LEU A CA 1
ATOM 567 C C . LEU A 1 75 ? -5.617 -8.130 12.720 1.00 96.31 75 LEU A C 1
ATOM 569 O O . LEU A 1 75 ? -5.274 -8.490 13.848 1.00 96.31 75 LEU A O 1
ATOM 573 N N . SER A 1 76 ? -6.560 -8.776 12.022 1.00 95.56 76 SER A N 1
ATOM 574 C CA . SER A 1 76 ? -7.260 -9.975 12.506 1.00 95.56 76 SER A CA 1
ATOM 575 C C . SER A 1 76 ? -6.367 -11.213 12.613 1.00 95.56 76 SER A C 1
ATOM 577 O O . SER A 1 76 ? -6.674 -12.131 13.368 1.00 95.56 76 SER A O 1
ATOM 579 N N . GLU A 1 77 ? -5.203 -11.196 11.961 1.00 93.06 77 GLU A N 1
ATOM 580 C CA . GLU A 1 77 ? -4.209 -12.277 12.004 1.00 93.06 77 GLU A CA 1
ATOM 581 C C . GLU A 1 77 ? -3.507 -12.420 13.360 1.00 93.06 77 GLU A C 1
ATOM 583 O O . GLU A 1 77 ? -2.747 -13.361 13.578 1.00 93.06 77 GLU A O 1
ATOM 588 N N . GLY A 1 78 ? -3.743 -11.486 14.283 1.00 87.06 78 GLY A N 1
ATOM 589 C CA . GLY A 1 78 ? -3.293 -11.580 15.671 1.00 87.06 78 GLY A CA 1
ATOM 590 C C . GLY A 1 78 ? -1.872 -11.078 15.933 1.00 87.06 78 GLY A C 1
ATOM 591 O O . GLY A 1 78 ? -1.488 -10.961 17.095 1.00 87.06 78 GLY A O 1
ATOM 592 N N . GLN A 1 79 ? -1.102 -10.725 14.899 1.00 91.12 79 GLN A N 1
ATOM 593 C CA . GLN A 1 79 ? 0.214 -10.097 15.056 1.00 91.12 79 GLN A CA 1
ATOM 594 C C . GLN A 1 79 ? 0.133 -8.557 15.025 1.00 91.12 79 GLN A C 1
ATOM 596 O O . GLN A 1 79 ? -0.686 -8.004 14.287 1.00 91.12 79 GLN A O 1
ATOM 601 N N . PRO A 1 80 ? 0.970 -7.831 15.796 1.00 93.88 80 PRO A N 1
ATOM 602 C CA . PRO A 1 80 ? 1.042 -6.376 15.720 1.00 93.88 80 PRO A CA 1
ATOM 603 C C . PRO A 1 80 ? 1.684 -5.923 14.411 1.00 93.88 80 PRO A C 1
ATOM 605 O O . PRO A 1 80 ? 2.745 -6.415 14.027 1.00 93.88 80 PRO A O 1
ATOM 608 N N . TRP A 1 81 ? 1.100 -4.910 13.781 1.00 95.38 81 TRP A N 1
ATOM 609 C CA . TRP A 1 81 ? 1.626 -4.340 12.543 1.00 95.38 81 TRP A CA 1
ATOM 610 C C . TRP A 1 81 ? 1.921 -2.854 12.705 1.00 95.38 81 TRP A C 1
ATOM 612 O O . TRP A 1 81 ? 1.122 -2.117 13.277 1.00 95.38 81 TRP A O 1
ATOM 622 N N . ASN A 1 82 ? 3.028 -2.358 12.149 1.00 95.62 82 ASN A N 1
ATOM 623 C CA . ASN A 1 82 ? 3.195 -0.915 11.967 1.00 95.62 82 ASN A CA 1
ATOM 624 C C . ASN A 1 82 ? 2.504 -0.436 10.679 1.00 95.62 82 ASN A C 1
ATOM 626 O O . ASN A 1 82 ? 2.341 -1.184 9.716 1.00 95.62 82 ASN A O 1
ATOM 630 N N . GLY A 1 83 ? 2.153 0.852 10.624 1.00 94.44 83 GLY A N 1
ATOM 631 C CA . GLY A 1 83 ? 1.419 1.417 9.481 1.00 94.44 83 GLY A CA 1
ATOM 632 C C . GLY A 1 83 ? 2.129 1.280 8.126 1.00 94.44 83 GLY A C 1
ATOM 633 O O . GLY A 1 83 ? 1.471 1.197 7.094 1.00 94.44 83 GLY A O 1
ATOM 634 N N . TYR A 1 84 ? 3.463 1.210 8.106 1.00 94.75 84 TYR A N 1
ATOM 635 C CA . TYR A 1 84 ? 4.210 0.972 6.870 1.00 94.75 84 TYR A CA 1
ATOM 636 C C . TYR A 1 84 ? 4.158 -0.497 6.440 1.00 94.75 84 TYR A C 1
ATOM 638 O O . TYR A 1 84 ? 4.007 -0.771 5.251 1.00 94.75 84 TYR A O 1
ATOM 646 N N . GLN A 1 85 ? 4.243 -1.436 7.383 1.00 95.38 85 GLN A N 1
ATOM 647 C CA . GLN A 1 85 ? 4.068 -2.858 7.100 1.00 95.38 85 GLN A CA 1
ATOM 648 C C . GLN A 1 85 ? 2.667 -3.126 6.558 1.00 95.38 85 GLN A C 1
ATOM 650 O O . GLN A 1 85 ? 2.559 -3.815 5.557 1.00 95.38 85 GLN A O 1
ATOM 655 N N . ILE A 1 86 ? 1.629 -2.486 7.107 1.00 95.81 86 ILE A N 1
ATOM 656 C CA . ILE A 1 86 ? 0.265 -2.547 6.558 1.00 95.81 86 ILE A CA 1
ATOM 657 C C . ILE A 1 86 ? 0.249 -2.126 5.079 1.00 95.81 86 ILE A C 1
ATOM 659 O O . ILE A 1 86 ? -0.277 -2.845 4.238 1.00 95.81 86 ILE A O 1
ATOM 663 N N . ILE A 1 87 ? 0.869 -0.993 4.722 1.00 94.44 87 ILE A N 1
ATOM 664 C CA . ILE A 1 87 ? 0.952 -0.547 3.315 1.00 94.44 87 ILE A CA 1
ATOM 665 C C . ILE A 1 87 ? 1.635 -1.598 2.432 1.00 94.44 87 ILE A C 1
ATOM 667 O O . ILE A 1 87 ? 1.204 -1.834 1.301 1.00 94.44 87 ILE A O 1
ATOM 671 N N . GLN A 1 88 ? 2.727 -2.186 2.924 1.00 92.81 88 GLN A N 1
ATOM 672 C CA . GLN A 1 88 ? 3.485 -3.186 2.179 1.00 92.81 88 GLN A CA 1
ATOM 673 C C . GLN A 1 88 ? 2.712 -4.487 2.015 1.00 92.81 88 GLN A C 1
ATOM 675 O O . GLN A 1 88 ? 2.705 -5.043 0.923 1.00 92.81 88 GLN A O 1
ATOM 680 N N . GLU A 1 89 ? 2.021 -4.922 3.057 1.00 94.12 89 GLU A N 1
ATOM 681 C CA . GLU A 1 89 ? 1.269 -6.166 3.077 1.00 94.12 89 GLU A CA 1
ATOM 682 C C . GLU A 1 89 ? 0.037 -6.086 2.166 1.00 94.12 89 GLU A C 1
ATOM 684 O O . GLU A 1 89 ? -0.172 -6.968 1.337 1.00 94.12 89 GLU A O 1
ATOM 689 N N . ILE A 1 90 ? -0.701 -4.967 2.189 1.00 91.75 90 ILE A N 1
ATOM 690 C CA . ILE A 1 90 ? -1.786 -4.711 1.224 1.00 91.75 90 ILE A CA 1
ATOM 691 C C . ILE A 1 90 ? -1.245 -4.741 -0.214 1.00 91.75 90 ILE A C 1
ATOM 693 O O . ILE A 1 90 ? -1.832 -5.357 -1.107 1.00 91.75 90 ILE A O 1
ATOM 697 N N . SER A 1 91 ? -0.086 -4.118 -0.441 1.00 88.31 91 SER A N 1
ATOM 698 C CA . SER A 1 91 ? 0.577 -4.157 -1.744 1.00 88.31 91 SER A CA 1
ATOM 699 C C . SER A 1 91 ? 1.020 -5.563 -2.132 1.00 88.31 91 SER A C 1
ATOM 701 O O . SER A 1 91 ? 0.990 -5.875 -3.315 1.00 88.31 91 SER A O 1
ATOM 703 N N . ALA A 1 92 ? 1.453 -6.399 -1.193 1.00 86.69 92 ALA A N 1
ATOM 704 C CA . ALA A 1 92 ? 1.909 -7.754 -1.475 1.00 86.69 92 ALA A CA 1
ATOM 705 C C . ALA A 1 92 ? 0.736 -8.679 -1.826 1.00 86.69 92 ALA A C 1
ATOM 707 O O . ALA A 1 92 ? 0.788 -9.355 -2.851 1.00 86.69 92 ALA A O 1
ATOM 708 N N . ARG A 1 93 ? -0.349 -8.642 -1.042 1.00 87.44 93 ARG A N 1
ATOM 709 C CA . ARG A 1 93 ? -1.554 -9.471 -1.245 1.00 87.44 93 ARG A CA 1
ATOM 710 C C . ARG A 1 93 ? -2.291 -9.170 -2.531 1.00 87.44 93 ARG A C 1
ATOM 712 O O . ARG A 1 93 ? -2.887 -10.055 -3.128 1.00 87.44 93 ARG A O 1
ATOM 719 N N . THR A 1 94 ? -2.227 -7.920 -2.969 1.00 83.06 94 THR A N 1
ATOM 720 C CA . THR A 1 94 ? -2.773 -7.519 -4.265 1.00 83.06 94 THR A CA 1
ATOM 721 C C . THR A 1 94 ? -1.756 -7.648 -5.394 1.00 83.06 94 THR A C 1
ATOM 723 O O . THR A 1 94 ? -1.967 -7.090 -6.460 1.00 83.06 94 THR A O 1
ATOM 726 N N . GLU A 1 95 ? -0.618 -8.315 -5.181 1.00 79.88 95 GLU A N 1
ATOM 727 C CA . GLU A 1 95 ? 0.464 -8.455 -6.163 1.00 79.88 95 GLU A CA 1
ATOM 728 C C . GLU A 1 95 ? 0.933 -7.120 -6.771 1.00 79.88 95 GLU A C 1
ATOM 730 O O . GLU A 1 95 ? 1.388 -7.050 -7.913 1.00 79.88 95 GLU A O 1
ATOM 735 N N . GLY A 1 96 ? 0.830 -6.035 -6.011 1.00 78.31 96 GLY A N 1
ATOM 736 C CA . GLY A 1 96 ? 1.170 -4.677 -6.418 1.00 78.31 96 GLY A CA 1
ATOM 737 C C . GLY A 1 96 ? 0.060 -3.941 -7.166 1.00 78.31 96 GLY A C 1
ATOM 738 O O . GLY A 1 96 ? 0.271 -2.787 -7.536 1.00 78.31 96 GLY A O 1
ATOM 739 N N . VAL A 1 97 ? -1.107 -4.560 -7.372 1.00 78.44 97 VAL A N 1
ATOM 740 C CA . VAL A 1 97 ? -2.282 -3.922 -7.985 1.00 78.44 97 VAL A CA 1
ATOM 741 C C . VAL A 1 97 ? -2.724 -2.721 -7.154 1.00 78.44 97 VAL A C 1
ATOM 743 O O . VAL A 1 97 ? -2.987 -1.653 -7.705 1.00 78.44 97 VAL A O 1
ATOM 746 N N . TRP A 1 98 ? -2.732 -2.857 -5.828 1.00 85.25 98 TRP A N 1
ATOM 747 C CA . TRP A 1 98 ? -3.108 -1.789 -4.919 1.00 85.25 98 TRP A CA 1
ATOM 748 C C . TRP A 1 98 ? -2.043 -1.541 -3.859 1.00 85.25 98 TRP A C 1
ATOM 750 O O . TRP A 1 98 ? -1.827 -2.334 -2.951 1.00 85.25 98 TRP A O 1
ATOM 760 N N . ARG A 1 99 ? -1.427 -0.360 -3.922 1.00 88.94 99 ARG A N 1
ATOM 761 C CA . ARG A 1 99 ? -0.566 0.153 -2.857 1.00 88.94 99 ARG A CA 1
ATOM 762 C C . ARG A 1 99 ? -1.208 1.392 -2.230 1.00 88.94 99 ARG A C 1
ATOM 764 O O . ARG A 1 99 ? -1.122 2.471 -2.827 1.00 88.94 99 ARG A O 1
ATOM 771 N N . PRO A 1 100 ? -1.851 1.286 -1.056 1.00 90.62 100 PRO A N 1
ATOM 772 C CA . PRO A 1 100 ? -2.452 2.444 -0.414 1.00 90.62 100 PRO A CA 1
ATOM 773 C C . PRO A 1 100 ? -1.371 3.449 -0.003 1.00 90.62 100 PRO A C 1
ATOM 775 O O . PRO A 1 100 ? -0.240 3.096 0.333 1.00 90.62 100 PRO A O 1
ATOM 778 N N . SER A 1 101 ? -1.710 4.736 -0.047 1.00 90.00 101 SER A N 1
ATOM 779 C CA . SER A 1 101 ? -0.775 5.788 0.351 1.00 90.00 101 SER A CA 1
ATOM 780 C C . SER A 1 101 ? -0.754 5.951 1.870 1.00 90.00 101 SER A C 1
ATOM 782 O O . SER A 1 101 ? -1.758 5.709 2.547 1.00 90.00 101 SER A O 1
ATOM 784 N N . ALA A 1 102 ? 0.352 6.468 2.408 1.00 93.19 102 ALA A N 1
ATOM 785 C CA . ALA A 1 102 ? 0.425 6.879 3.810 1.00 93.19 102 ALA A CA 1
ATOM 786 C C . ALA A 1 102 ? -0.726 7.835 4.187 1.00 93.19 102 ALA A C 1
ATOM 788 O O . ALA A 1 102 ? -1.364 7.660 5.222 1.00 93.19 102 ALA A O 1
ATOM 789 N N . GLY A 1 103 ? -1.063 8.779 3.300 1.00 92.44 103 GLY A N 1
ATOM 790 C CA . GLY A 1 103 ? -2.172 9.720 3.492 1.00 92.44 103 GLY A CA 1
ATOM 791 C C . GLY A 1 103 ? -3.566 9.081 3.511 1.00 92.44 103 GLY A C 1
ATOM 792 O O . GLY A 1 103 ? -4.512 9.737 3.924 1.00 92.44 103 GLY A O 1
ATOM 793 N N . SER A 1 104 ? -3.704 7.817 3.102 1.00 92.31 104 SER A N 1
ATOM 794 C CA . SER A 1 104 ? -4.944 7.043 3.251 1.00 92.31 104 SER A CA 1
ATOM 795 C C . SER A 1 104 ? -4.923 6.112 4.465 1.00 92.31 104 SER A C 1
ATOM 797 O O . SER A 1 104 ? -5.928 6.006 5.162 1.00 92.31 104 SER A O 1
ATOM 799 N N . VAL A 1 105 ? -3.778 5.486 4.759 1.00 96.06 105 VAL A N 1
ATOM 800 C CA . VAL A 1 105 ? -3.655 4.495 5.839 1.00 96.06 105 VAL A CA 1
ATOM 801 C C . VAL A 1 105 ? -3.651 5.146 7.216 1.00 96.06 105 VAL A C 1
ATOM 803 O O . VAL A 1 105 ? -4.415 4.731 8.079 1.00 96.06 105 VAL A O 1
ATOM 806 N N . TYR A 1 106 ? -2.844 6.185 7.443 1.00 95.75 106 TYR A N 1
ATOM 807 C CA . TYR A 1 106 ? -2.735 6.770 8.785 1.00 95.75 106 TYR A CA 1
ATOM 808 C C . TYR A 1 106 ? -4.030 7.445 9.264 1.00 95.75 106 TYR A C 1
ATOM 810 O O . TYR A 1 106 ? -4.401 7.227 10.415 1.00 95.75 106 TYR A O 1
ATOM 818 N N . PRO A 1 107 ? -4.780 8.184 8.422 1.00 96.31 107 PRO A N 1
ATOM 819 C CA . PRO A 1 107 ? -6.093 8.683 8.829 1.00 96.31 107 PRO A CA 1
ATOM 820 C C . PRO A 1 107 ? -7.129 7.578 9.068 1.00 96.31 107 PRO A C 1
ATOM 822 O O . PRO A 1 107 ? -8.029 7.762 9.883 1.00 96.31 107 PRO A O 1
ATOM 825 N N . ALA A 1 108 ? -7.033 6.444 8.365 1.00 96.75 108 ALA A N 1
ATOM 826 C CA . ALA A 1 108 ? -7.905 5.296 8.607 1.00 96.75 108 ALA A CA 1
ATOM 827 C C . ALA A 1 108 ? -7.569 4.602 9.936 1.00 96.75 108 ALA A C 1
ATOM 829 O O . ALA A 1 108 ? -8.478 4.304 10.701 1.00 96.75 108 ALA A O 1
ATOM 830 N N . LEU A 1 109 ? -6.280 4.424 10.245 1.00 97.69 109 LEU A N 1
ATOM 831 C CA . LEU A 1 109 ? -5.823 3.910 11.540 1.00 97.69 109 LEU A CA 1
ATOM 832 C C . LEU A 1 109 ? -6.282 4.807 12.689 1.00 97.69 109 LEU A C 1
ATOM 834 O O . LEU A 1 109 ? -6.852 4.300 13.644 1.00 97.69 109 LEU A O 1
ATOM 838 N N . GLN A 1 110 ? -6.119 6.128 12.561 1.00 96.88 110 GLN A N 1
ATOM 839 C CA . GLN A 1 110 ? -6.598 7.064 13.579 1.00 96.88 110 GLN A CA 1
ATOM 840 C C . GLN A 1 110 ? -8.108 6.933 13.794 1.00 96.88 110 GLN A C 1
ATOM 842 O O . GLN A 1 110 ? -8.556 6.866 14.929 1.00 96.88 110 GLN A O 1
ATOM 847 N N . GLN A 1 111 ? -8.888 6.841 12.715 1.00 97.38 111 GLN A N 1
ATOM 848 C CA . GLN A 1 111 ? -10.329 6.636 12.832 1.00 97.38 111 GLN A CA 1
ATOM 849 C C . GLN A 1 111 ? -10.668 5.313 13.543 1.00 97.38 111 GLN A C 1
ATOM 851 O O . GLN A 1 111 ? -11.561 5.289 14.381 1.00 97.38 111 GLN A O 1
ATOM 856 N N . LEU A 1 112 ? -9.979 4.220 13.214 1.00 98.06 112 LEU A N 1
ATOM 857 C CA . LEU A 1 112 ? -10.198 2.920 13.853 1.00 98.06 112 LEU A CA 1
ATOM 858 C C . LEU A 1 112 ? -9.825 2.926 15.343 1.00 98.06 112 LEU A C 1
ATOM 860 O O . LEU A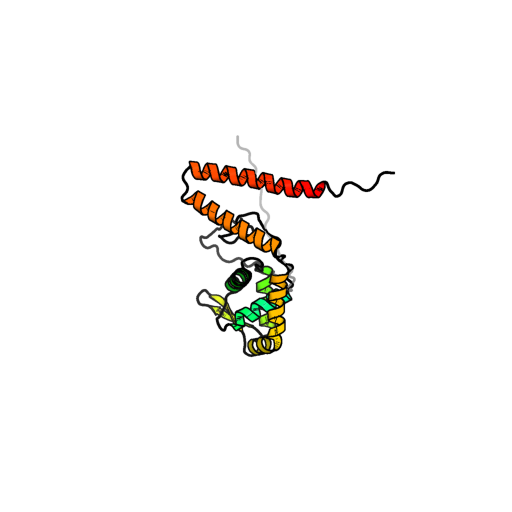 1 112 ? -10.462 2.231 16.133 1.00 98.06 112 LEU A O 1
ATOM 864 N N . GLU A 1 113 ? -8.818 3.712 15.724 1.00 97.81 113 GLU A N 1
ATOM 865 C CA . GLU A 1 113 ? -8.481 3.965 17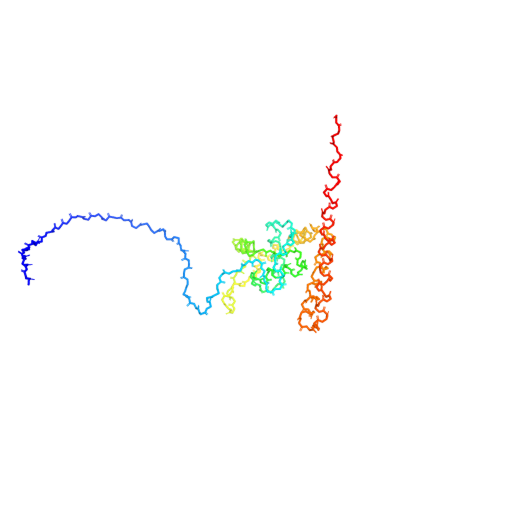.126 1.00 97.81 113 GLU A CA 1
ATOM 866 C C . GLU A 1 113 ? -9.550 4.801 17.835 1.00 97.81 113 GLU A C 1
ATOM 868 O O . GLU A 1 113 ? -9.966 4.447 18.935 1.00 97.81 113 GLU A O 1
ATOM 873 N N . ASP A 1 114 ? -10.027 5.877 17.201 1.00 97.88 114 ASP A N 1
ATOM 874 C CA . ASP A 1 114 ? -11.074 6.747 17.753 1.00 97.88 114 ASP A CA 1
ATOM 875 C C . ASP A 1 114 ? -12.393 5.979 17.974 1.00 97.88 114 ASP A C 1
ATOM 877 O O . ASP A 1 114 ? -13.143 6.267 18.905 1.00 97.88 114 ASP A O 1
ATOM 881 N N . GLU A 1 115 ? -12.668 4.979 17.133 1.00 97.75 115 GLU A N 1
ATOM 882 C CA . GLU A 1 115 ? -13.810 4.065 17.251 1.00 97.75 115 GLU A CA 1
ATOM 883 C C . GLU A 1 115 ? -13.578 2.910 18.241 1.00 97.75 115 GLU A C 1
ATOM 885 O O . GLU A 1 115 ? -14.497 2.140 18.512 1.00 97.75 115 GLU A O 1
ATOM 890 N N . GLY A 1 116 ? -12.366 2.769 18.782 1.00 97.94 116 GLY A N 1
ATOM 891 C CA . GLY A 1 116 ? -12.020 1.727 19.746 1.00 97.94 116 GLY A CA 1
ATOM 892 C C . GLY A 1 116 ? -11.855 0.326 19.153 1.00 97.94 116 GLY A C 1
ATOM 893 O O . GLY A 1 116 ? -11.790 -0.635 19.912 1.00 97.94 116 GLY A O 1
ATOM 894 N N . LEU A 1 117 ? -11.765 0.185 17.826 1.00 98.12 117 LEU A N 1
ATOM 895 C CA . LEU A 1 117 ? -11.567 -1.108 17.150 1.00 98.12 117 LEU A CA 1
ATOM 896 C C . LEU A 1 117 ? -10.089 -1.510 17.072 1.00 98.12 117 LEU A C 1
ATOM 898 O O . LEU A 1 117 ? -9.749 -2.689 16.979 1.00 98.12 117 LEU A O 1
ATOM 902 N N . VAL A 1 118 ? -9.199 -0.520 17.094 1.00 98.31 118 VAL A N 1
ATOM 903 C CA . VAL A 1 118 ? -7.748 -0.703 17.029 1.00 98.31 118 VAL A CA 1
ATOM 904 C C . VAL A 1 118 ? -7.101 0.007 18.210 1.00 98.31 118 VAL A C 1
ATOM 906 O O . VAL A 1 118 ? -7.542 1.073 18.629 1.00 98.31 118 VAL A O 1
ATOM 909 N N . ARG A 1 119 ? -6.022 -0.565 18.742 1.00 97.00 119 ARG A N 1
ATOM 910 C CA . ARG A 1 119 ? -5.152 0.087 19.723 1.00 97.00 119 ARG A CA 1
ATOM 911 C C . ARG A 1 119 ? -3.758 0.260 19.141 1.00 97.00 119 ARG A C 1
ATOM 913 O O . ARG A 1 119 ? -3.237 -0.656 18.511 1.00 97.00 119 ARG A O 1
ATOM 920 N N . ALA A 1 120 ? -3.150 1.420 19.386 1.00 95.31 120 ALA A N 1
ATOM 921 C CA . ALA A 1 120 ? -1.739 1.647 19.112 1.00 95.31 120 ALA A CA 1
ATOM 922 C C . ALA A 1 120 ? -0.888 1.521 20.382 1.00 95.31 120 ALA A C 1
ATOM 924 O O . ALA A 1 120 ? -1.157 2.167 21.395 1.00 95.31 120 ALA A O 1
ATOM 925 N N . GLU A 1 121 ? 0.194 0.760 20.289 1.00 92.56 121 GLU A N 1
ATOM 926 C CA . GLU A 1 121 ? 1.196 0.592 21.338 1.00 92.56 121 GLU A CA 1
ATOM 927 C C . GLU A 1 121 ? 2.571 1.042 20.829 1.00 92.56 121 GLU A C 1
ATOM 929 O O . GLU A 1 121 ? 2.848 1.052 19.624 1.00 92.56 121 GLU A O 1
ATOM 934 N N . ALA A 1 122 ? 3.445 1.470 21.740 1.00 88.88 122 ALA A N 1
ATOM 935 C CA . ALA A 1 122 ? 4.817 1.812 21.384 1.00 88.88 122 ALA A CA 1
ATOM 936 C C . ALA A 1 122 ? 5.631 0.523 21.203 1.00 88.88 122 ALA A C 1
ATOM 938 O O . ALA A 1 122 ? 5.848 -0.209 22.163 1.00 88.88 122 ALA A O 1
ATOM 939 N N . GLY A 1 123 ? 6.087 0.255 19.979 1.00 80.94 123 GLY A N 1
ATOM 940 C CA . GLY A 1 123 ? 7.020 -0.833 19.693 1.00 80.94 123 GLY A CA 1
ATOM 941 C C . GLY A 1 123 ? 8.456 -0.510 20.118 1.00 80.94 123 GLY A C 1
ATOM 942 O O . GLY A 1 123 ? 8.760 0.615 20.522 1.00 80.94 123 GLY A O 1
ATOM 943 N N . GLU A 1 124 ? 9.351 -1.485 19.953 1.00 76.88 124 GLU A N 1
ATOM 944 C CA . GLU A 1 124 ? 10.764 -1.424 20.375 1.00 76.88 124 GLU A CA 1
ATOM 945 C C . GLU A 1 124 ? 11.505 -0.178 19.848 1.00 76.88 124 GLU A C 1
ATOM 947 O O . GLU A 1 124 ? 12.206 0.502 20.594 1.00 76.88 124 GLU A O 1
ATOM 952 N N . ASP A 1 125 ? 11.245 0.214 18.598 1.00 82.00 125 ASP A N 1
ATOM 953 C CA . ASP A 1 125 ? 11.837 1.398 17.954 1.00 82.00 125 ASP A CA 1
ATOM 954 C C . ASP A 1 125 ? 11.080 2.716 18.231 1.00 82.00 125 ASP A C 1
ATOM 956 O O . ASP A 1 125 ? 11.243 3.703 17.505 1.00 82.00 125 ASP A O 1
ATOM 960 N N . ARG A 1 126 ? 10.181 2.751 19.225 1.00 81.38 126 ARG A N 1
ATOM 961 C CA . ARG A 1 126 ? 9.182 3.826 19.442 1.00 81.38 126 ARG A CA 1
ATOM 962 C C . ARG A 1 126 ? 8.225 4.033 18.260 1.00 81.38 126 ARG A C 1
ATOM 964 O O . ARG A 1 126 ? 7.557 5.064 18.159 1.00 81.38 126 ARG A O 1
ATOM 971 N N . ARG A 1 127 ? 8.148 3.061 17.350 1.00 88.12 127 ARG A N 1
ATOM 972 C CA . ARG A 1 127 ? 7.187 3.052 16.239 1.00 88.12 127 ARG A CA 1
ATOM 973 C C . ARG A 1 127 ? 5.838 2.563 16.752 1.00 88.12 127 ARG A C 1
ATOM 975 O O . ARG A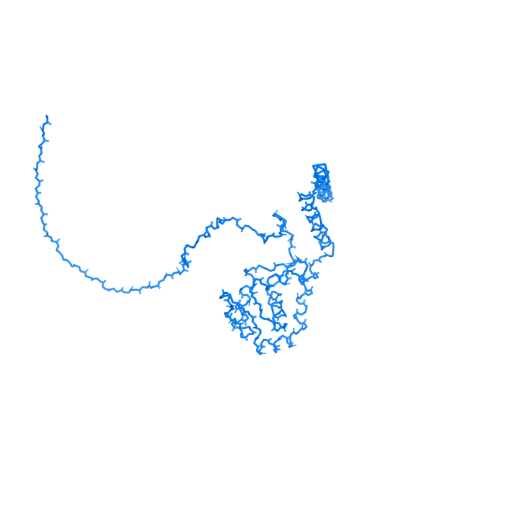 1 127 ? 5.793 1.615 17.527 1.00 88.12 127 ARG A O 1
ATOM 982 N N . ARG A 1 128 ? 4.748 3.188 16.305 1.00 93.19 128 ARG A N 1
ATOM 983 C CA . ARG A 1 128 ? 3.389 2.750 16.657 1.00 93.19 128 ARG A CA 1
ATOM 984 C C . ARG A 1 128 ? 3.102 1.394 16.011 1.00 93.19 128 ARG A C 1
ATOM 986 O O . ARG A 1 128 ? 3.166 1.288 14.782 1.00 93.19 128 ARG A O 1
ATOM 993 N N . MET A 1 129 ? 2.796 0.407 16.843 1.00 96.31 129 MET A N 1
ATOM 994 C CA . MET A 1 129 ? 2.297 -0.909 16.453 1.00 96.31 129 MET A CA 1
ATOM 995 C C . MET A 1 129 ? 0.799 -0.951 16.717 1.00 96.31 129 MET A C 1
ATOM 997 O O . MET A 1 129 ? 0.357 -0.479 17.759 1.00 96.31 129 MET A O 1
ATOM 1001 N N . TYR A 1 130 ? 0.033 -1.482 15.777 1.00 97.62 130 TYR A N 1
ATOM 1002 C CA . TYR A 1 130 ? -1.421 -1.527 15.831 1.00 97.62 130 TYR A CA 1
ATOM 1003 C C . TYR A 1 130 ? -1.890 -2.970 16.005 1.00 97.62 130 TYR A C 1
ATOM 1005 O O . TYR A 1 130 ? -1.356 -3.874 15.359 1.00 97.62 130 TYR A O 1
ATOM 1013 N N . THR A 1 131 ? -2.887 -3.170 16.860 1.00 97.69 131 THR A N 1
ATOM 1014 C CA . THR A 1 131 ? -3.552 -4.457 17.118 1.00 97.69 131 THR A CA 1
ATOM 1015 C C . THR A 1 131 ? -5.062 -4.253 17.236 1.00 97.69 131 THR A C 1
ATOM 1017 O O . THR A 1 131 ? -5.520 -3.152 17.555 1.00 97.69 131 THR A O 1
ATOM 1020 N N . LEU A 1 132 ? -5.855 -5.300 16.978 1.00 98.19 132 LEU A N 1
ATOM 1021 C CA . LEU A 1 132 ? -7.293 -5.258 17.261 1.00 98.19 132 LEU A CA 1
ATOM 1022 C C . LEU A 1 132 ? -7.558 -5.274 18.770 1.00 98.19 132 LEU A C 1
ATOM 1024 O O . LEU A 1 132 ? -6.923 -6.019 19.527 1.00 98.19 132 LEU A O 1
ATOM 1028 N N . THR A 1 133 ? -8.558 -4.509 19.192 1.00 98.12 133 THR A N 1
ATOM 1029 C CA . THR A 1 133 ? -9.185 -4.645 20.515 1.00 98.12 133 THR A CA 1
ATOM 1030 C C . THR A 1 133 ? -10.130 -5.853 20.547 1.00 98.12 133 THR A C 1
ATOM 1032 O O . THR A 1 133 ? -10.312 -6.538 19.535 1.00 98.12 133 THR A O 1
ATOM 1035 N N . ASP A 1 134 ? -10.728 -6.143 21.705 1.00 97.56 134 ASP A N 1
ATOM 1036 C CA . ASP A 1 134 ? -11.787 -7.158 21.799 1.00 97.56 134 ASP A CA 1
ATOM 1037 C C . ASP A 1 134 ? -12.995 -6.762 20.938 1.00 97.56 134 ASP A C 1
ATOM 1039 O O . ASP A 1 134 ? -13.524 -7.577 20.183 1.00 97.56 134 ASP A O 1
ATOM 1043 N N . GLU A 1 135 ? -13.362 -5.481 20.965 1.00 97.81 135 GLU A N 1
ATOM 1044 C CA . GLU A 1 135 ? -14.412 -4.903 20.131 1.00 97.81 135 GLU A CA 1
ATOM 1045 C C . GLU A 1 135 ? -14.056 -4.987 18.642 1.00 97.81 135 GLU A C 1
ATOM 1047 O O . GLU A 1 135 ? -14.904 -5.326 17.819 1.00 97.81 135 GLU A O 1
ATOM 1052 N N . GLY A 1 136 ? -12.791 -4.738 18.290 1.00 97.62 136 GLY A N 1
ATOM 1053 C CA . GLY A 1 136 ? -12.272 -4.890 16.932 1.00 97.62 136 GLY A CA 1
ATOM 1054 C C . GLY A 1 136 ? -12.376 -6.319 16.410 1.00 97.62 136 GLY A C 1
ATOM 1055 O O . GLY A 1 136 ? -12.800 -6.526 15.274 1.00 97.62 136 GLY A O 1
ATOM 1056 N N . ARG A 1 137 ? -12.043 -7.314 17.242 1.00 97.25 137 ARG A N 1
ATOM 1057 C CA . ARG A 1 137 ? -12.194 -8.737 16.895 1.00 97.25 137 ARG A CA 1
ATOM 1058 C C . ARG A 1 137 ? -13.654 -9.104 16.647 1.00 97.25 137 ARG A C 1
ATOM 1060 O O . ARG A 1 137 ? -13.956 -9.680 15.606 1.00 97.25 137 ARG A O 1
ATOM 1067 N N . ALA A 1 138 ? -14.552 -8.707 17.549 1.00 97.31 138 ALA A N 1
ATOM 1068 C CA . ALA A 1 138 ? -15.985 -8.942 17.385 1.00 97.31 138 ALA A CA 1
ATOM 1069 C C . ALA A 1 138 ? -16.545 -8.241 16.134 1.00 97.31 138 ALA A C 1
ATOM 1071 O O . ALA A 1 138 ? -17.377 -8.802 15.423 1.00 97.31 138 ALA A O 1
ATOM 1072 N N . TYR A 1 139 ? -16.064 -7.031 15.828 1.00 97.31 139 TYR A N 1
ATOM 1073 C CA . TYR A 1 139 ? -16.439 -6.310 14.614 1.00 97.31 139 TYR A CA 1
ATOM 1074 C C . TYR A 1 139 ? -16.010 -7.064 13.353 1.00 97.31 139 TYR A C 1
ATOM 1076 O O . TYR A 1 139 ? -16.823 -7.223 12.445 1.00 97.31 139 TYR A O 1
ATOM 1084 N N . VAL A 1 140 ? -14.764 -7.546 13.296 1.00 96.38 140 VAL A N 1
ATOM 1085 C CA . VAL A 1 140 ? -14.265 -8.323 12.151 1.00 96.38 140 VAL A CA 1
ATOM 1086 C C . VAL A 1 140 ? -15.078 -9.598 11.952 1.00 96.38 140 VAL A C 1
ATOM 1088 O O . VAL A 1 140 ? -15.476 -9.885 10.828 1.00 96.38 140 VAL A O 1
ATOM 1091 N N . GLU A 1 141 ? -15.377 -10.326 13.028 1.00 95.50 141 GLU A N 1
ATOM 1092 C CA . GLU A 1 141 ? -16.180 -11.550 12.958 1.00 95.50 141 GLU A CA 1
ATOM 1093 C C . GLU A 1 141 ? -17.601 -11.272 12.444 1.00 95.50 141 GLU A C 1
ATOM 1095 O O . GLU A 1 141 ? -18.086 -11.965 11.551 1.00 95.50 141 GLU A O 1
ATOM 1100 N N . ALA A 1 142 ? -18.241 -10.205 12.931 1.00 96.12 142 ALA A N 1
ATOM 1101 C CA . ALA A 1 142 ? -19.589 -9.821 12.515 1.00 96.12 142 ALA A CA 1
ATOM 1102 C C . ALA A 1 142 ? -19.677 -9.294 11.068 1.00 96.12 142 ALA A C 1
ATOM 1104 O O . ALA A 1 142 ? -20.747 -9.365 10.468 1.00 96.12 142 ALA A O 1
ATOM 1105 N N . HIS A 1 143 ? -18.579 -8.773 10.508 1.00 94.75 143 HIS A N 1
ATOM 1106 C CA . HIS A 1 143 ? -18.546 -8.142 9.178 1.00 94.75 143 HIS A CA 1
ATOM 1107 C C . HIS A 1 143 ? -17.598 -8.859 8.203 1.00 94.75 143 HIS A C 1
ATOM 1109 O O . HIS A 1 143 ? -17.163 -8.269 7.213 1.00 94.75 143 HIS A O 1
ATOM 1115 N N . ALA A 1 144 ? -17.268 -10.130 8.454 1.00 90.88 144 ALA A N 1
ATOM 1116 C CA . ALA A 1 144 ? -16.279 -10.878 7.674 1.00 90.88 144 ALA A CA 1
ATOM 1117 C C . ALA A 1 144 ? -16.587 -10.894 6.164 1.00 90.88 144 ALA A C 1
ATOM 1119 O O . ALA A 1 144 ? -15.678 -10.800 5.337 1.00 90.88 144 ALA A O 1
ATOM 1120 N N . ASP A 1 145 ? -17.869 -10.972 5.796 1.00 89.00 145 ASP A N 1
ATOM 1121 C CA . ASP A 1 145 ? -18.294 -10.961 4.395 1.00 89.00 145 ASP A CA 1
ATOM 1122 C C . ASP A 1 145 ? -18.087 -9.607 3.717 1.00 89.00 145 ASP A C 1
ATOM 1124 O O . ASP A 1 145 ?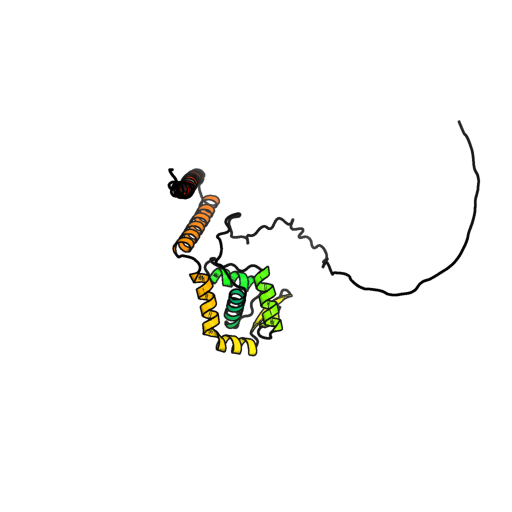 -17.621 -9.552 2.578 1.00 89.00 145 ASP A O 1
ATOM 1128 N N . GLU A 1 146 ? -18.358 -8.512 4.426 1.00 87.56 146 GLU A N 1
ATOM 1129 C CA . GLU A 1 146 ? -18.138 -7.156 3.920 1.00 87.56 146 GLU A CA 1
ATOM 1130 C C . GLU A 1 146 ? -16.644 -6.867 3.737 1.00 87.56 146 GLU A C 1
ATOM 1132 O O . GLU A 1 146 ? -16.235 -6.316 2.713 1.00 87.56 146 GLU A O 1
ATOM 1137 N N . LEU A 1 147 ? -15.817 -7.290 4.700 1.00 89.62 147 LEU A N 1
ATOM 1138 C CA . LEU A 1 147 ? -14.364 -7.130 4.639 1.00 89.62 147 LEU A CA 1
ATOM 1139 C C . LEU A 1 147 ? -13.772 -7.870 3.432 1.00 89.62 147 LEU A C 1
ATOM 1141 O O . LEU A 1 147 ? -12.954 -7.309 2.699 1.00 89.62 147 LEU A O 1
ATOM 1145 N N . ARG A 1 148 ? -14.235 -9.098 3.175 1.00 85.75 148 ARG A N 1
ATOM 1146 C CA . ARG A 1 148 ? -13.826 -9.894 2.010 1.00 85.75 148 ARG A CA 1
ATOM 1147 C C . ARG A 1 148 ? -14.269 -9.261 0.694 1.00 85.75 148 ARG A C 1
ATOM 1149 O O . ARG A 1 148 ? -13.467 -9.162 -0.232 1.00 85.75 148 ARG A O 1
ATOM 1156 N N . ALA A 1 149 ? -15.506 -8.771 0.626 1.00 85.81 149 ALA A N 1
ATOM 1157 C CA . ALA A 1 149 ? -16.027 -8.098 -0.561 1.00 85.81 149 ALA A CA 1
ATOM 1158 C C . ALA A 1 149 ? -15.222 -6.833 -0.915 1.00 85.81 149 ALA A C 1
ATOM 1160 O O . ALA A 1 149 ? -15.018 -6.542 -2.094 1.00 85.81 149 ALA A O 1
ATOM 1161 N N . SER A 1 150 ? -14.709 -6.098 0.078 1.00 85.12 150 SER A N 1
ATOM 1162 C CA . SER A 1 150 ? -13.811 -4.960 -0.167 1.00 85.12 150 SER A CA 1
ATOM 1163 C C . SER A 1 150 ? -12.492 -5.375 -0.824 1.00 85.12 150 SER A C 1
ATOM 1165 O O . SER A 1 150 ? -12.016 -4.673 -1.717 1.00 85.12 150 SER A O 1
ATOM 1167 N N . TRP A 1 151 ? -11.909 -6.517 -0.447 1.00 81.56 151 TRP A N 1
ATOM 1168 C CA . TRP A 1 151 ? -10.721 -7.038 -1.130 1.00 81.56 151 TRP A CA 1
ATOM 1169 C C . TRP A 1 151 ? -11.013 -7.398 -2.587 1.00 81.56 151 TRP A C 1
ATOM 1171 O O . TRP A 1 151 ? -10.252 -7.006 -3.472 1.00 81.56 151 TRP A O 1
ATOM 1181 N N . GLU A 1 152 ? -12.132 -8.076 -2.841 1.00 79.94 152 GLU A N 1
ATOM 1182 C CA . GLU A 1 152 ? -12.574 -8.447 -4.190 1.00 79.94 152 GLU A CA 1
ATOM 1183 C C . GLU A 1 152 ? -12.889 -7.227 -5.059 1.00 79.94 152 GLU A C 1
ATOM 1185 O O . GLU A 1 152 ? -12.538 -7.196 -6.234 1.00 79.94 152 GLU A O 1
ATOM 1190 N N . ALA A 1 153 ? -13.493 -6.179 -4.497 1.00 78.31 153 ALA A N 1
ATOM 1191 C CA . ALA A 1 153 ? -13.757 -4.944 -5.228 1.00 78.31 153 ALA A CA 1
ATOM 1192 C C . ALA A 1 153 ? -12.456 -4.260 -5.678 1.00 78.31 153 ALA A C 1
ATOM 1194 O O . ALA A 1 153 ? -12.375 -3.708 -6.780 1.00 78.31 153 ALA A O 1
ATOM 1195 N N . VAL A 1 154 ? -11.411 -4.307 -4.851 1.00 75.38 154 VAL A N 1
ATOM 1196 C CA . VAL A 1 154 ? -10.120 -3.705 -5.190 1.00 75.38 154 VAL A CA 1
ATOM 1197 C C . VAL A 1 154 ? -9.341 -4.550 -6.198 1.00 75.38 154 VAL A C 1
ATOM 1199 O O . VAL A 1 154 ? -8.777 -3.987 -7.136 1.00 75.38 154 VAL A O 1
ATOM 1202 N N . THR A 1 155 ? -9.316 -5.875 -6.052 1.00 71.00 155 THR A N 1
ATOM 1203 C CA . THR A 1 155 ? -8.591 -6.767 -6.973 1.00 71.00 155 THR A CA 1
ATOM 1204 C C . THR A 1 155 ? -9.341 -6.990 -8.287 1.00 71.00 155 THR A C 1
ATOM 1206 O O . THR A 1 155 ? -8.716 -7.029 -9.343 1.00 71.00 155 THR A O 1
ATOM 1209 N N . GLY A 1 156 ? -10.672 -7.057 -8.245 1.00 67.25 156 GLY A N 1
ATOM 1210 C CA . GLY A 1 156 ? -11.551 -7.251 -9.398 1.00 67.25 156 GLY A CA 1
ATOM 1211 C C . GLY A 1 156 ? -11.835 -5.986 -10.210 1.00 67.25 156 GLY A C 1
ATOM 1212 O O . GLY A 1 156 ? -12.332 -6.083 -11.326 1.00 67.25 156 GLY A O 1
ATOM 1213 N N . SER A 1 157 ? -11.498 -4.795 -9.699 1.00 63.69 157 SER A N 1
ATOM 1214 C CA . SER A 1 157 ? -11.625 -3.536 -10.458 1.00 63.69 157 SER A CA 1
ATOM 1215 C C . SER A 1 157 ? -10.488 -3.288 -11.450 1.00 63.69 157 SER A C 1
ATOM 1217 O O . SER A 1 157 ? -10.457 -2.228 -12.082 1.00 63.69 157 SER A O 1
ATOM 1219 N N . VAL A 1 158 ? -9.566 -4.243 -11.598 1.00 61.56 158 VAL A N 1
ATOM 1220 C CA . VAL A 1 158 ? -8.571 -4.212 -12.663 1.00 61.56 158 VAL A CA 1
ATOM 1221 C C . VAL A 1 158 ? -8.777 -5.376 -13.617 1.00 61.56 158 VAL A C 1
ATOM 1223 O O . VAL A 1 158 ? -8.694 -6.535 -13.216 1.00 61.56 158 VAL A O 1
ATOM 1226 N N . ASP A 1 159 ? -8.999 -5.054 -14.890 1.00 64.62 159 ASP A N 1
ATOM 1227 C CA . ASP A 1 159 ? -9.149 -6.043 -15.950 1.00 64.62 159 ASP A CA 1
ATOM 1228 C C . ASP A 1 159 ? -7.926 -6.971 -16.011 1.00 64.62 159 ASP A C 1
ATOM 1230 O O . ASP A 1 159 ? -6.773 -6.540 -15.879 1.00 64.62 159 ASP A O 1
ATOM 1234 N N . GLY A 1 160 ? -8.164 -8.264 -16.257 1.00 65.94 160 GLY A N 1
ATOM 1235 C CA . GLY A 1 160 ? -7.104 -9.279 -16.316 1.00 65.94 160 GLY A CA 1
ATOM 1236 C C . GLY A 1 160 ? -5.983 -8.931 -17.305 1.00 65.94 160 GLY A C 1
ATOM 1237 O O . GLY A 1 160 ? -4.814 -9.199 -17.031 1.00 65.94 160 GLY A O 1
ATOM 1238 N N . ALA A 1 161 ? -6.319 -8.245 -18.403 1.00 68.44 161 ALA A N 1
ATOM 1239 C CA . ALA A 1 161 ? -5.356 -7.754 -19.386 1.00 68.44 161 ALA A CA 1
ATOM 1240 C C . ALA A 1 161 ? -4.388 -6.704 -18.805 1.00 68.44 161 ALA A C 1
ATOM 1242 O O . ALA A 1 161 ? -3.182 -6.765 -19.052 1.00 68.44 161 ALA A O 1
ATOM 1243 N N . GLU A 1 162 ? -4.877 -5.768 -17.986 1.00 71.88 162 GLU A N 1
ATOM 1244 C CA . GLU A 1 162 ? -4.027 -4.755 -17.349 1.00 71.88 162 GLU A CA 1
ATOM 1245 C C . GLU A 1 162 ? -3.113 -5.393 -16.290 1.00 71.88 162 GLU A C 1
ATOM 1247 O O . GLU A 1 162 ? -1.932 -5.050 -16.175 1.00 71.88 162 GLU A O 1
ATOM 1252 N N . THR A 1 163 ? -3.620 -6.380 -15.548 1.00 71.31 163 THR A N 1
ATOM 1253 C CA . THR A 1 163 ? -2.814 -7.149 -14.589 1.00 71.31 163 THR A CA 1
ATOM 1254 C C . THR A 1 163 ? -1.707 -7.944 -15.287 1.00 71.31 163 THR A C 1
ATOM 1256 O O . THR A 1 163 ? -0.548 -7.869 -14.865 1.00 71.31 163 THR A O 1
ATOM 1259 N N . GLN A 1 164 ? -2.015 -8.611 -16.402 1.00 77.62 164 GLN A N 1
ATOM 1260 C CA . GLN A 1 164 ? -1.024 -9.323 -17.212 1.00 77.62 164 GLN A CA 1
ATOM 1261 C C . GLN A 1 164 ? 0.040 -8.377 -17.789 1.00 77.62 164 GLN A C 1
ATOM 1263 O O . GLN A 1 164 ? 1.236 -8.689 -17.758 1.00 77.62 164 GLN A O 1
ATOM 1268 N N . LEU A 1 165 ? -0.360 -7.190 -18.257 1.00 82.81 165 LEU A N 1
ATOM 1269 C CA . LEU A 1 165 ? 0.568 -6.168 -18.741 1.00 82.81 165 LEU A CA 1
ATOM 1270 C C . LEU A 1 165 ? 1.529 -5.712 -17.632 1.00 82.81 165 LEU A C 1
ATOM 1272 O O . LEU A 1 165 ? 2.741 -5.652 -17.846 1.00 82.81 165 LEU A O 1
ATOM 1276 N N . ARG A 1 166 ? 1.019 -5.451 -16.421 1.00 76.81 166 ARG A N 1
ATOM 1277 C CA . ARG A 1 166 ? 1.847 -5.078 -15.259 1.00 76.81 166 ARG A CA 1
ATOM 1278 C C . ARG A 1 166 ? 2.823 -6.174 -14.849 1.00 76.81 166 ARG A C 1
ATOM 1280 O O . ARG A 1 166 ? 3.969 -5.877 -14.505 1.00 76.81 166 ARG A O 1
ATOM 1287 N N . GLN A 1 167 ? 2.384 -7.431 -14.849 1.00 79.06 167 GLN A N 1
ATOM 1288 C CA . GLN A 1 167 ? 3.247 -8.574 -14.549 1.00 79.06 167 GLN A CA 1
ATOM 1289 C C . GLN A 1 167 ? 4.372 -8.698 -15.581 1.00 79.06 167 GLN A C 1
ATOM 1291 O O . GLN A 1 167 ? 5.540 -8.796 -15.204 1.00 79.06 167 GLN A O 1
ATOM 1296 N N . THR A 1 168 ? 4.030 -8.602 -16.867 1.00 87.88 168 THR A N 1
ATOM 1297 C CA . THR A 1 168 ? 4.999 -8.630 -17.971 1.00 87.88 168 THR A CA 1
ATOM 1298 C C . THR A 1 168 ? 6.013 -7.497 -17.832 1.00 87.88 168 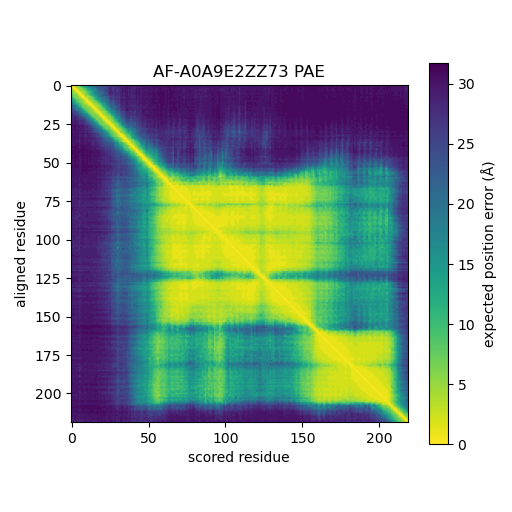THR A C 1
ATOM 1300 O O . THR A 1 168 ? 7.219 -7.724 -17.890 1.00 87.88 168 THR A O 1
ATOM 1303 N N . PHE A 1 169 ? 5.550 -6.277 -17.550 1.00 86.31 169 PHE A N 1
ATOM 1304 C CA . PHE A 1 169 ? 6.431 -5.134 -17.318 1.00 86.31 169 PHE A CA 1
ATOM 1305 C C . PHE A 1 169 ? 7.399 -5.366 -16.147 1.00 86.31 169 PHE A C 1
ATOM 1307 O O . PHE A 1 169 ? 8.594 -5.100 -16.278 1.00 86.31 169 PHE A O 1
ATOM 1314 N N . ARG A 1 170 ? 6.920 -5.909 -15.016 1.00 82.50 170 ARG A N 1
ATOM 1315 C CA . ARG A 1 170 ? 7.785 -6.264 -13.876 1.00 82.50 170 ARG A CA 1
ATOM 1316 C C . ARG A 1 170 ? 8.848 -7.293 -14.259 1.00 82.50 170 ARG A C 1
ATOM 1318 O O . ARG A 1 170 ? 10.007 -7.115 -13.898 1.00 82.50 170 ARG A O 1
ATOM 1325 N N . GLN A 1 171 ? 8.478 -8.337 -14.998 1.00 85.19 171 GLN A N 1
ATOM 1326 C CA . GLN A 1 171 ? 9.423 -9.356 -15.467 1.00 85.19 171 GLN A CA 1
ATOM 1327 C C . GLN A 1 171 ? 10.496 -8.752 -16.381 1.00 85.19 171 GLN A C 1
ATOM 1329 O O . GLN A 1 171 ? 11.681 -9.026 -16.197 1.00 85.19 171 GLN A O 1
ATOM 1334 N N . VAL A 1 172 ? 10.099 -7.868 -17.304 1.00 93.00 172 VAL A N 1
ATOM 1335 C CA . VAL A 1 172 ? 11.035 -7.122 -18.160 1.00 93.00 172 VAL A CA 1
ATOM 1336 C C . VAL A 1 172 ? 11.974 -6.256 -17.318 1.00 93.00 172 VAL A C 1
ATOM 1338 O O . VAL A 1 172 ? 13.178 -6.260 -17.558 1.00 93.00 172 VAL A O 1
ATOM 1341 N N . ALA A 1 173 ? 11.467 -5.553 -16.302 1.00 85.38 173 ALA A N 1
ATOM 1342 C CA . ALA A 1 173 ? 12.295 -4.729 -15.423 1.00 85.38 173 ALA A CA 1
ATOM 1343 C C . ALA A 1 173 ? 13.341 -5.560 -14.655 1.00 85.38 173 ALA A C 1
ATOM 1345 O O . ALA A 1 173 ? 14.510 -5.180 -14.614 1.00 85.38 173 ALA A O 1
ATOM 1346 N N . VAL A 1 174 ? 12.952 -6.719 -14.110 1.00 85.06 174 VAL A N 1
ATOM 1347 C CA . VAL A 1 174 ? 13.880 -7.643 -13.433 1.00 85.06 174 VAL A CA 1
ATOM 1348 C C . VAL A 1 174 ? 14.948 -8.156 -14.399 1.00 85.06 174 VAL A C 1
ATOM 1350 O O . VAL A 1 174 ? 16.135 -8.122 -14.070 1.00 85.06 174 VAL A O 1
ATOM 1353 N N . ALA A 1 175 ? 14.553 -8.579 -15.602 1.00 92.38 175 ALA A N 1
ATOM 1354 C CA . ALA A 1 175 ? 15.494 -9.020 -16.630 1.00 92.38 175 ALA A CA 1
ATOM 1355 C C . ALA A 1 175 ? 16.482 -7.902 -17.008 1.00 92.38 175 ALA A C 1
ATOM 1357 O O . ALA A 1 175 ? 17.680 -8.147 -17.134 1.00 92.38 175 ALA A O 1
ATOM 1358 N N . MET A 1 176 ? 16.013 -6.655 -17.105 1.00 92.25 176 MET A N 1
ATOM 1359 C CA . MET A 1 176 ? 16.873 -5.495 -17.351 1.00 92.25 176 MET A CA 1
ATOM 1360 C C . MET A 1 176 ? 17.880 -5.261 -16.225 1.00 92.25 176 MET A C 1
ATOM 1362 O O . MET A 1 176 ? 19.049 -5.000 -16.508 1.00 92.25 176 MET A O 1
ATOM 1366 N N . THR A 1 177 ? 17.472 -5.390 -14.959 1.00 85.94 177 THR A N 1
ATOM 1367 C CA . THR A 1 177 ? 18.401 -5.313 -13.821 1.00 85.94 177 THR A CA 1
ATOM 1368 C C . THR A 1 177 ? 19.472 -6.400 -13.904 1.00 85.94 177 THR A C 1
ATOM 1370 O O . THR A 1 177 ? 20.647 -6.104 -13.704 1.00 85.94 177 THR A O 1
ATOM 1373 N N . GLN A 1 178 ? 19.099 -7.631 -14.261 1.00 90.56 178 GLN A N 1
ATOM 1374 C CA . GLN A 1 178 ? 20.049 -8.736 -14.425 1.00 90.56 178 GLN A CA 1
ATOM 1375 C C . GLN A 1 178 ? 21.041 -8.477 -15.564 1.00 90.56 178 GLN A C 1
ATOM 1377 O O . GLN A 1 178 ? 22.245 -8.644 -15.375 1.00 90.56 178 GLN A O 1
ATOM 1382 N N . VAL A 1 179 ? 20.567 -8.012 -16.725 1.00 93.44 179 VAL A N 1
ATOM 1383 C CA . VAL A 1 179 ? 21.437 -7.659 -17.860 1.00 93.44 179 VAL A CA 1
ATOM 1384 C C . VAL A 1 179 ? 22.379 -6.513 -17.492 1.00 93.44 179 VAL A C 1
ATOM 1386 O O . VAL A 1 179 ? 23.553 -6.560 -17.840 1.00 93.44 179 VAL A O 1
ATOM 1389 N N . ALA A 1 180 ? 21.905 -5.506 -16.760 1.00 85.31 180 ALA A N 1
ATOM 1390 C CA . ALA A 1 180 ? 22.743 -4.390 -16.332 1.00 85.31 180 ALA A CA 1
ATOM 1391 C C . ALA A 1 180 ? 23.813 -4.802 -15.304 1.00 85.31 180 ALA A C 1
ATOM 1393 O O . ALA A 1 180 ? 24.915 -4.262 -15.327 1.00 85.31 180 ALA A O 1
ATOM 1394 N N . GLN A 1 181 ? 23.499 -5.739 -14.403 1.00 86.62 181 GLN A N 1
ATOM 1395 C CA . GLN A 1 181 ? 24.416 -6.185 -13.348 1.00 86.62 181 GLN A CA 1
ATOM 1396 C C . GLN A 1 181 ? 25.421 -7.244 -13.818 1.00 86.62 181 GLN A C 1
ATOM 1398 O O . GLN A 1 181 ? 26.559 -7.239 -13.357 1.00 86.62 181 GLN A O 1
ATOM 1403 N N . ALA A 1 182 ? 25.007 -8.159 -14.697 1.00 92.44 182 ALA A N 1
ATOM 1404 C CA . ALA A 1 182 ? 25.780 -9.353 -15.049 1.00 92.44 182 ALA A CA 1
ATOM 1405 C C . ALA A 1 182 ? 26.015 -9.531 -16.561 1.00 92.44 182 ALA A C 1
ATOM 1407 O O . ALA A 1 182 ? 26.697 -10.471 -16.969 1.00 92.44 182 ALA A O 1
ATOM 1408 N N . GLY A 1 183 ? 25.445 -8.668 -17.405 1.00 92.12 183 GLY A N 1
ATOM 1409 C CA . GLY A 1 183 ? 25.557 -8.774 -18.856 1.00 92.12 183 GLY A CA 1
ATOM 1410 C C . GLY A 1 183 ? 26.892 -8.264 -19.398 1.00 92.12 183 GLY A C 1
ATOM 1411 O O . GLY A 1 183 ? 27.451 -7.269 -18.941 1.00 92.12 183 GLY A O 1
ATOM 1412 N N . SER A 1 184 ? 27.385 -8.926 -20.442 1.00 97.25 184 SER A N 1
ATOM 1413 C CA . SER A 1 184 ? 28.477 -8.414 -21.276 1.00 97.25 184 SER A CA 1
ATOM 1414 C C . SER A 1 184 ? 28.049 -7.166 -22.059 1.00 97.25 184 SER A C 1
ATOM 1416 O O . SER A 1 184 ? 26.863 -6.944 -22.307 1.00 97.25 184 SER A O 1
ATOM 1418 N N . ALA A 1 185 ? 29.017 -6.381 -22.545 1.00 94.06 185 ALA A N 1
ATOM 1419 C CA . ALA A 1 185 ? 28.739 -5.193 -23.361 1.00 94.06 185 ALA A CA 1
ATOM 1420 C C . ALA A 1 185 ? 27.861 -5.498 -24.594 1.00 94.06 185 ALA A C 1
ATOM 1422 O O . ALA A 1 185 ? 26.979 -4.712 -24.938 1.00 94.06 185 ALA A O 1
ATOM 1423 N N . ALA A 1 186 ? 28.052 -6.666 -25.220 1.00 95.12 186 ALA A N 1
ATOM 1424 C CA . ALA A 1 186 ? 27.229 -7.115 -26.341 1.00 95.12 186 ALA A CA 1
ATOM 1425 C C . ALA A 1 186 ? 25.773 -7.399 -25.923 1.00 95.12 186 ALA A C 1
ATOM 1427 O O . ALA A 1 186 ? 24.845 -7.001 -26.624 1.00 95.12 186 ALA A O 1
ATOM 1428 N N . GLN A 1 187 ? 25.562 -8.030 -24.763 1.00 94.88 187 GLN A N 1
ATOM 1429 C CA . GLN A 1 187 ? 24.221 -8.312 -24.232 1.00 94.88 187 GLN A CA 1
ATOM 1430 C C . GLN A 1 187 ? 23.484 -7.030 -23.827 1.00 94.88 187 GLN A C 1
ATOM 1432 O O . GLN A 1 187 ? 22.293 -6.897 -24.101 1.00 94.88 187 GLN A O 1
ATOM 1437 N N . VAL A 1 188 ? 24.190 -6.060 -23.238 1.00 94.88 188 VAL A N 1
ATOM 1438 C CA . VAL A 1 188 ? 23.623 -4.739 -22.917 1.00 94.88 188 VAL A CA 1
ATOM 1439 C C . VAL A 1 188 ? 23.187 -4.008 -24.191 1.00 94.88 188 VAL A C 1
ATOM 1441 O O . VAL A 1 188 ? 22.071 -3.489 -24.249 1.00 94.88 188 VAL A O 1
ATOM 1444 N N . ALA A 1 189 ? 24.024 -4.006 -25.236 1.00 93.38 189 ALA A N 1
ATOM 1445 C CA . ALA A 1 189 ? 23.683 -3.395 -26.521 1.00 93.38 189 ALA A CA 1
ATOM 1446 C C . ALA A 1 189 ? 22.455 -4.061 -27.167 1.00 93.38 189 ALA A C 1
ATOM 1448 O O . ALA A 1 189 ? 21.548 -3.369 -27.627 1.00 93.38 189 ALA A O 1
ATOM 1449 N N . GLN A 1 190 ? 22.382 -5.394 -27.133 1.00 94.44 190 GLN A N 1
ATOM 1450 C CA . GLN A 1 190 ? 21.239 -6.137 -27.660 1.00 94.44 190 GLN A CA 1
ATOM 1451 C C . GLN A 1 190 ? 19.941 -5.830 -26.895 1.00 94.44 190 GLN A C 1
ATOM 1453 O O . GLN A 1 190 ? 18.900 -5.607 -27.514 1.00 94.44 190 GLN A O 1
ATOM 1458 N N . ALA A 1 191 ? 19.989 -5.757 -25.561 1.00 92.75 191 ALA A N 1
ATOM 1459 C CA . ALA A 1 191 ? 18.830 -5.397 -24.743 1.00 92.75 191 ALA A CA 1
ATOM 1460 C C . ALA A 1 191 ? 18.321 -3.973 -25.046 1.00 92.75 191 ALA A C 1
ATOM 1462 O O . ALA A 1 191 ? 17.111 -3.750 -25.134 1.00 92.75 191 ALA A O 1
ATOM 1463 N N . ALA A 1 192 ? 19.227 -3.016 -25.277 1.00 92.69 192 ALA A N 1
ATOM 1464 C CA . ALA A 1 192 ? 18.863 -1.652 -25.662 1.00 92.69 192 ALA A CA 1
ATOM 1465 C C . ALA A 1 192 ? 18.119 -1.596 -27.011 1.00 92.69 192 ALA A C 1
ATOM 1467 O O . ALA A 1 192 ? 17.163 -0.824 -27.163 1.00 92.69 192 ALA A O 1
ATOM 1468 N N . THR A 1 193 ? 18.508 -2.436 -27.977 1.00 95.25 193 THR A N 1
ATOM 1469 C CA . THR A 1 193 ? 17.791 -2.578 -29.253 1.00 95.25 193 THR A CA 1
ATOM 1470 C C . THR A 1 193 ? 16.376 -3.108 -29.036 1.00 95.25 193 THR A C 1
ATOM 1472 O O . THR A 1 193 ? 15.421 -2.475 -29.484 1.00 95.25 193 THR A O 1
ATOM 1475 N N . VAL A 1 194 ? 16.219 -4.193 -28.268 1.00 96.12 194 VAL A N 1
ATOM 1476 C CA . VAL A 1 194 ? 14.901 -4.788 -27.975 1.00 96.12 194 VAL A CA 1
ATOM 1477 C C . VAL A 1 194 ? 13.956 -3.769 -27.329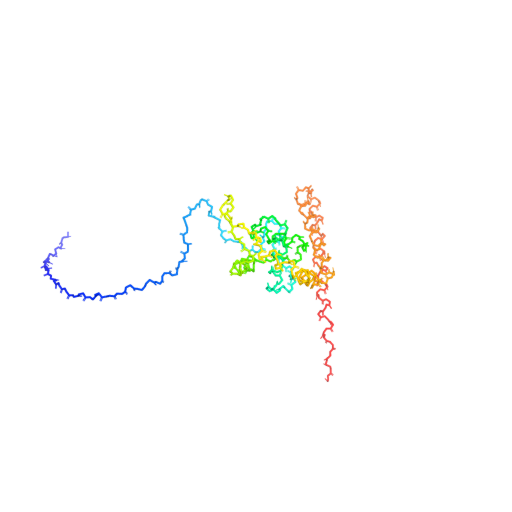 1.00 96.12 194 VAL A C 1
ATOM 1479 O O . VAL A 1 194 ? 12.805 -3.630 -27.751 1.00 96.12 194 VAL A O 1
ATOM 1482 N N . LEU A 1 195 ? 14.431 -2.999 -26.344 1.00 93.06 195 LEU A N 1
ATOM 1483 C CA . LEU A 1 195 ? 13.628 -1.947 -25.711 1.00 93.06 195 LEU A CA 1
ATOM 1484 C C . LEU A 1 195 ? 13.265 -0.810 -26.674 1.00 93.06 195 LEU A C 1
ATOM 1486 O O . LEU A 1 195 ? 12.157 -0.276 -26.609 1.00 93.06 195 LEU A O 1
ATOM 1490 N N . THR A 1 196 ? 14.172 -0.441 -27.580 1.00 94.31 196 THR A N 1
ATOM 1491 C CA . THR A 1 196 ? 13.904 0.582 -28.600 1.00 94.31 196 THR A CA 1
ATOM 1492 C C . THR A 1 196 ? 12.787 0.147 -29.543 1.00 94.31 196 THR A C 1
ATOM 1494 O O . THR A 1 196 ? 11.881 0.939 -29.821 1.00 94.31 196 THR A O 1
ATOM 1497 N N . ASP A 1 197 ? 12.818 -1.106 -29.989 1.00 94.75 197 ASP A N 1
ATOM 1498 C CA . ASP A 1 197 ? 11.800 -1.664 -30.878 1.00 94.75 197 ASP A CA 1
ATOM 1499 C C . ASP A 1 197 ? 10.462 -1.842 -30.159 1.00 94.75 197 ASP A C 1
ATOM 1501 O O . ASP A 1 197 ? 9.413 -1.495 -30.706 1.00 94.75 197 ASP A O 1
ATOM 1505 N N . THR A 1 198 ? 10.498 -2.262 -28.892 1.00 94.50 198 THR A N 1
ATOM 1506 C CA . THR A 1 198 ? 9.312 -2.359 -28.029 1.00 94.50 198 THR A CA 1
ATOM 1507 C C . THR A 1 198 ? 8.657 -0.993 -27.855 1.00 94.50 198 THR A C 1
ATOM 1509 O O . THR A 1 198 ? 7.460 -0.846 -28.086 1.00 94.50 198 THR A O 1
ATOM 1512 N N . ARG A 1 199 ? 9.441 0.046 -27.536 1.00 93.38 199 ARG A N 1
ATOM 1513 C CA . ARG A 1 199 ? 8.948 1.425 -27.425 1.00 93.38 199 ARG A CA 1
ATOM 1514 C C . ARG A 1 199 ? 8.254 1.874 -28.712 1.00 93.38 199 ARG A C 1
ATOM 1516 O O . ARG A 1 199 ? 7.170 2.443 -28.649 1.00 93.38 199 ARG A O 1
ATOM 1523 N N . ARG A 1 200 ? 8.852 1.610 -29.879 1.00 94.19 200 ARG A N 1
ATOM 1524 C CA . ARG A 1 200 ? 8.243 1.932 -31.183 1.00 94.19 200 ARG A CA 1
ATOM 1525 C C . ARG A 1 200 ? 6.952 1.151 -31.427 1.00 94.19 200 ARG A C 1
ATOM 1527 O O . ARG A 1 200 ? 6.019 1.700 -31.999 1.00 94.19 200 ARG A O 1
ATOM 1534 N N . ALA A 1 201 ? 6.890 -0.119 -31.034 1.00 93.19 201 ALA A N 1
ATOM 1535 C CA . ALA A 1 201 ? 5.680 -0.928 -31.150 1.00 93.19 201 ALA A CA 1
ATOM 1536 C C . ALA A 1 201 ? 4.543 -0.395 -30.265 1.00 93.19 201 ALA A C 1
ATOM 1538 O O . ALA A 1 201 ? 3.431 -0.245 -30.756 1.00 93.19 201 ALA A O 1
ATOM 1539 N N . LEU A 1 202 ? 4.832 -0.025 -29.014 1.00 91.81 202 LEU A N 1
ATOM 1540 C CA . LEU A 1 202 ? 3.839 0.547 -28.097 1.00 91.81 202 LEU A CA 1
ATOM 1541 C C . LEU A 1 202 ? 3.262 1.871 -28.618 1.00 91.81 202 LEU A C 1
ATOM 1543 O O . LEU A 1 202 ? 2.053 2.062 -28.578 1.00 91.81 202 LEU A O 1
ATOM 1547 N N . TYR A 1 203 ? 4.098 2.758 -29.171 1.00 89.75 203 TYR A N 1
ATOM 1548 C CA . TYR A 1 203 ? 3.602 3.999 -29.781 1.00 89.75 203 TYR A CA 1
ATOM 1549 C C . TYR A 1 203 ? 2.748 3.764 -31.030 1.00 89.75 203 TYR A C 1
ATOM 1551 O O . TYR A 1 203 ? 1.836 4.543 -31.278 1.00 89.75 203 TYR A O 1
ATOM 1559 N N . ARG A 1 204 ? 3.004 2.701 -31.804 1.00 94.00 204 ARG A N 1
ATOM 1560 C CA . ARG A 1 204 ? 2.149 2.345 -32.948 1.00 94.00 204 ARG A CA 1
ATOM 1561 C C . ARG A 1 204 ? 0.752 1.903 -32.523 1.00 94.00 204 ARG A C 1
ATOM 1563 O O . ARG A 1 204 ? -0.185 2.206 -33.240 1.00 94.00 204 ARG A O 1
ATOM 1570 N N . ILE A 1 205 ? 0.621 1.215 -31.385 1.00 92.00 205 ILE A N 1
ATOM 1571 C CA . ILE A 1 205 ? -0.692 0.851 -30.827 1.00 92.00 205 ILE A CA 1
ATOM 1572 C C . ILE A 1 205 ? -1.476 2.124 -30.497 1.00 92.00 205 ILE A C 1
ATOM 1574 O O . ILE A 1 205 ? -2.590 2.284 -30.967 1.00 92.00 205 ILE A O 1
ATOM 1578 N N . LEU A 1 206 ? -0.849 3.066 -29.782 1.00 84.00 206 LEU A N 1
ATOM 1579 C CA . LEU A 1 206 ? -1.494 4.332 -29.413 1.00 84.00 206 LEU A CA 1
ATOM 1580 C C . LEU A 1 206 ? -1.876 5.189 -30.627 1.00 84.00 206 LEU A C 1
ATOM 1582 O O . LEU A 1 206 ? -2.891 5.865 -30.587 1.00 84.00 206 LEU A O 1
ATOM 1586 N N . ALA A 1 207 ? -1.073 5.162 -31.692 1.00 85.12 207 ALA A N 1
ATOM 1587 C CA . ALA A 1 207 ? -1.369 5.901 -32.916 1.00 85.12 207 ALA A CA 1
ATOM 1588 C C . ALA A 1 207 ? -2.497 5.269 -33.753 1.00 85.12 207 ALA A C 1
ATOM 1590 O O . ALA A 1 207 ? -3.166 5.987 -34.480 1.00 85.12 207 ALA A O 1
ATOM 1591 N N . ALA A 1 208 ? -2.709 3.950 -33.668 1.00 71.50 208 ALA A N 1
ATOM 1592 C CA . ALA A 1 208 ? -3.767 3.266 -34.415 1.00 71.50 208 ALA A CA 1
ATOM 1593 C C . ALA A 1 208 ? -5.174 3.551 -33.855 1.00 71.50 208 ALA A C 1
ATOM 1595 O O . ALA A 1 208 ? -6.139 3.539 -34.613 1.00 71.50 208 ALA A O 1
ATOM 1596 N N . ASP A 1 209 ? -5.285 3.846 -32.555 1.00 57.34 209 ASP A N 1
ATOM 1597 C CA . ASP A 1 209 ? -6.559 4.180 -31.901 1.00 57.34 209 ASP A CA 1
ATOM 1598 C C . ASP A 1 209 ? -7.056 5.604 -32.249 1.00 57.34 209 ASP A C 1
ATOM 1600 O O . ASP A 1 209 ? -8.253 5.887 -32.153 1.00 57.34 209 ASP A O 1
ATOM 1604 N N . ASP A 1 210 ? -6.164 6.503 -32.688 1.00 56.47 210 ASP A N 1
ATOM 1605 C CA . ASP A 1 210 ? -6.508 7.881 -33.075 1.00 56.47 210 ASP A CA 1
ATOM 1606 C C . ASP A 1 210 ? -7.131 7.972 -34.489 1.00 56.47 210 ASP A C 1
ATOM 1608 O O . ASP A 1 210 ? -7.840 8.934 -34.790 1.00 56.47 210 ASP A O 1
ATOM 1612 N N . ASP A 1 211 ? -6.927 6.965 -35.347 1.00 55.38 211 ASP A N 1
ATOM 1613 C CA . ASP A 1 211 ? -7.377 6.981 -36.748 1.00 55.38 211 ASP A CA 1
ATOM 1614 C C . ASP A 1 211 ? -8.846 6.524 -36.935 1.00 55.38 211 ASP A C 1
ATOM 1616 O O . ASP A 1 211 ? -9.478 6.879 -37.931 1.00 55.38 211 ASP A O 1
ATOM 1620 N N . GLU A 1 212 ? -9.449 5.799 -35.980 1.00 51.28 212 GLU A N 1
ATOM 1621 C CA . GLU A 1 212 ? -10.840 5.303 -36.090 1.00 51.28 212 GLU A CA 1
ATOM 1622 C C . GLU A 1 212 ? -11.922 6.316 -35.652 1.00 51.28 212 GLU A C 1
ATOM 1624 O O . GLU A 1 212 ? -13.106 6.119 -35.928 1.00 51.28 212 GLU A O 1
ATOM 1629 N N . THR A 1 213 ? -11.566 7.437 -35.010 1.00 49.22 213 THR A N 1
ATOM 1630 C CA . THR A 1 213 ? -12.547 8.452 -34.554 1.00 49.22 213 THR A CA 1
ATOM 1631 C C . THR A 1 213 ? -12.802 9.588 -35.558 1.00 49.22 213 THR A C 1
ATOM 1633 O O . THR A 1 213 ? -13.553 10.520 -35.264 1.00 49.22 213 THR A O 1
ATOM 1636 N N . GLY A 1 214 ? -12.221 9.506 -36.761 1.00 47.56 214 GLY A N 1
ATOM 1637 C CA . GLY A 1 214 ? -12.209 10.580 -37.761 1.00 47.56 214 GLY A CA 1
ATOM 1638 C C . GLY A 1 214 ? -13.216 10.489 -38.916 1.00 47.56 214 GLY A C 1
ATOM 1639 O O . GLY A 1 214 ? -13.219 11.388 -39.755 1.00 47.56 214 GLY A O 1
ATOM 1640 N N . GLU A 1 215 ? -14.079 9.472 -38.999 1.00 49.09 215 GLU A N 1
ATOM 1641 C CA . GLU A 1 215 ? -15.050 9.347 -40.102 1.00 49.09 215 GLU A CA 1
ATOM 1642 C C . GLU A 1 215 ? -16.498 9.470 -39.623 1.00 49.09 215 GLU A C 1
ATOM 1644 O O . GLU A 1 215 ? -17.175 8.501 -39.290 1.00 49.09 215 GLU A O 1
ATOM 1649 N N . GLY A 1 216 ? -17.005 10.703 -39.619 1.00 49.47 216 GLY A N 1
ATOM 1650 C CA . GLY A 1 216 ? -18.417 10.940 -39.351 1.00 49.47 216 GLY A CA 1
ATOM 1651 C C . GLY A 1 216 ? -18.824 12.402 -39.355 1.00 49.47 216 GLY A C 1
ATOM 1652 O O . GLY A 1 216 ? -19.313 12.872 -38.338 1.00 49.47 216 GLY A O 1
ATOM 1653 N N . THR A 1 217 ? -18.623 13.122 -40.464 1.00 41.44 217 THR A N 1
ATOM 1654 C CA . THR A 1 217 ? -19.510 14.203 -40.958 1.00 41.44 217 THR A CA 1
ATOM 1655 C C . THR A 1 217 ? -19.003 14.643 -42.338 1.00 41.44 217 THR A C 1
ATOM 1657 O O . THR A 1 217 ? -18.127 15.496 -42.444 1.00 41.44 217 THR A O 1
ATOM 1660 N N . GLN A 1 218 ? -19.549 14.050 -43.403 1.00 43.06 218 GLN A N 1
ATOM 1661 C CA . GLN A 1 218 ? -19.622 14.705 -44.712 1.00 43.06 218 GLN A CA 1
ATOM 1662 C C . GLN A 1 218 ? -21.028 15.294 -44.848 1.00 43.06 218 GLN A C 1
ATOM 1664 O O . GLN A 1 218 ? -22.014 14.577 -44.671 1.00 43.06 218 GLN A O 1
ATOM 1669 N N . ALA A 1 219 ? -21.094 16.589 -45.146 1.00 42.81 219 ALA A N 1
ATOM 1670 C CA . ALA A 1 219 ? -22.259 17.284 -45.679 1.00 42.81 219 ALA A CA 1
ATOM 1671 C C . ALA A 1 219 ? -21.803 18.098 -46.892 1.00 42.81 219 ALA A C 1
ATOM 1673 O O . ALA A 1 219 ? -20.691 18.672 -46.809 1.00 42.81 219 ALA A O 1
#

Foldseek 3Di:
DDDDDDDDDDDDDDDDDDDDDDDDDDDPDPPDDDDDPPPPDPPDDDDDPQDDPPDDDPAFPADLVLLLLLVLVVLLVVDWDFQVRSQVVLCVVLVNSDRDDPVSRVVSQVVCVVVQQKDWDQDPVRGTTIHGDPVVNVVCVVCVVVSVVSSCSRSVRDDPVSVVVVVVVSVLVVVLVCCVVPNDPVSNVVNVVVVVVVVVVVVVVVVVVVVVVPDDDDD

Sequence (219 aa):
MHDEAWQGPMGPGGHRRGHRARVRTGRRGVWAGPAGPFEFEMGGGPGGPFGPPGFRFRGPRVRRGDVRAAILDLLSEGQPWNGYQIIQEISARTEGVWRPSAGSVYPALQQLEDEGLVRAEAGEDRRRMYTLTDEGRAYVEAHADELRASWEAVTGSVDGAETQLRQTFRQVAVAMTQVAQAGSAAQVAQAATVLTDTRRALYRILAADDDETGEGTQA

pLDDT: mean 73.57, std 24.31, range [28.83, 98.31]

Secondary structure (DSSP, 8-state):
------------------------------------S----S---S--TTS-TT---------HHHHHHHHHHHHTTSS-EEHHHHHHHHHHHTTTS----HHHHHHHHHHHHHTTSEEEEE-TTSPEEEEE-HHHHHHHHHTHHHHHHHHHHHHHTS-HHHHHHHHHHHHHHHHHHHHHHH--HHHHHHHHHHHHHHHHHHHHHHHHSSSTT------

Nearest PDB structures (foldseek):
  3f8b-assembly1_A-2  TM=8.943E-01  e=1.620E-04  Lactococcus cremoris subsp. cremoris MG1363
  1xma-assembly1_B-2  TM=7.833E-01  e=3.521E-05  Acetivibrio thermocellus
  6fuu-assembly1_A  TM=9.035E-01  e=3.475E-04  Lactococcus cremoris
  6i8n-assembly1_A  TM=7.973E-01  e=1.822E-04  Lactococcus cremoris subsp. cremoris MG1363
  2dqr-assembly2_D  TM=6.093E-01  e=2.875E-03  Bacillus subtilis

Mean predicted aligned error: 16.82 Å

Solvent-accessible surface area (backbone atoms only — not comparable to full-atom values): 13819 Å² total; per-residue (Å²): 141,86,83,90,86,89,88,86,90,81,86,90,84,83,86,89,82,89,78,91,83,78,90,77,90,78,77,80,79,76,86,80,75,86,88,62,99,71,83,72,77,88,75,85,68,99,56,66,102,84,54,74,88,86,73,76,72,85,53,44,93,72,52,75,66,37,58,45,30,54,51,55,58,59,28,66,74,73,52,74,40,36,73,65,53,50,34,50,48,49,15,55,79,44,74,60,52,42,63,66,48,70,86,56,49,55,61,41,51,51,50,34,38,76,70,50,29,32,45,78,44,76,38,96,87,69,44,59,25,34,34,55,32,75,62,2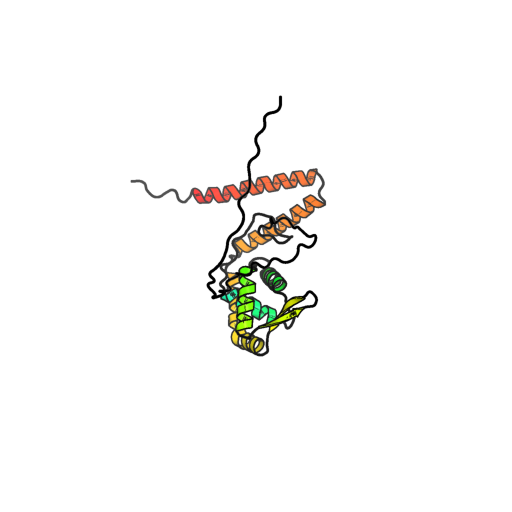2,49,53,48,48,68,78,37,47,68,61,37,50,49,36,52,48,54,49,61,66,60,47,58,69,67,59,52,51,51,52,52,52,51,51,53,52,51,53,51,48,52,49,36,72,74,73,43,52,74,69,54,42,53,52,52,54,50,54,53,51,53,48,53,54,51,56,52,49,56,62,56,57,66,64,66,75,78,72,82,85,84,89,131

Radius of gyration: 30.75 Å; Cα contacts (8 Å, |Δi|>4): 150; chains: 1; bounding box: 67×84×78 Å